Protein AF-K7WKT9-F1 (afdb_monomer)

Secondary structure (DSSP, 8-state):
--PPPS--S----TT----TT---SS--HHHHHHHHHHHHHTT----HHHHHHHHHHHHS----HHHHHHHHHHHHHHHHHHHHH-TT-HHHHHHHH-------TTSS-HHHHHHHHHHHHHHHHHHHHHHTTSHHHHHHHHHHHHHHHHHHHHTT-HHHHHHHHHHHHHHHHHHHHHHHHHHHHHHHHHHHHHHHHHHHHHHHHHHHHHHHHHHHHHHHHHHHHHHHHHHHHHHHHHHHHHHHHHHHHHHHHHHHHHHHHHHHHHHHHHHHHHHHHHHHHHHHHHHHHHHHHHHHHHHHHHHTT-----HHHHHHHHHHHHHHHHHHHHHHHHHHHHHHTSS------

Mean predicted aligned error: 22.0 Å

Foldseek 3Di:
DDQAAQDDDDFDCPPPDADQVDQDPADDLVLLLSLVVSCVVVLHAADLSSSQVSSCRRRVDRHDSVVSVVSSVVSCVVCVVVLVPPPPPPPSSCSNDPDPPPDDPVPDPPVVVVVVVVVVVVVVVVVVVVCCVDPNVVVVVVVVVVVVVVVVVVVVPVVVVVVVVVVVVVVVVVVVVVVVVVVVVVVVVVVVVVVVVVVVVVVVVVVVVVVVVVVVVVVVVVVVVVVVVVVVVVVVVVVVVVVVVVVVVVVVVVVVVVVVVVVVVVVVVVVVVVVVVVVVVVVVVVVVVVVVVVVVVVVVVVVVPDDPDPPVVVVVVVVVVVVVVVVVVVVVVVVVVVVVVPDDDDDDD

Sequence (349 aa):
MTKLPTAFTALDLSGFEFDKTIRYNSVNREMVDQACAVLQKNRIRIVVRSVQAALKEIYGIGGSSENICRFLEEWRKDNTQALKASKGEKNLVAEILNDDQTLDETEIPEEVHQLSKQLGIILYTFGHQKADTTISGDRIKTLAEENDLLKSQLKDFPQFQMQLDFYKAEYERQRKELQEAYLSINKQQLADSETFRLQLETVQNERNDLVLKNNEFAKQLTELAEVQTREQERQGEIAKLNGALEAREREVIVMREQVQALQGEFGQKLVIESQLTTSQEQVRQANETITKLQAQLQEKSTSELQVDVDIDGLNAEIRELMDDRDLLKLRVEELESQVAKKSRKPVAA

pLDDT: mean 79.34, std 16.77, range [33.97, 98.25]

Solvent-accessible surface area (backbone atoms only — not comparable to full-atom values): 19831 Å² total; per-residue (Å²): 136,85,79,60,47,62,72,80,93,78,80,78,58,82,96,59,92,76,74,80,84,60,84,72,93,71,79,52,65,69,57,52,53,51,31,48,53,44,33,55,76,66,59,37,29,66,43,67,68,31,43,40,51,36,31,32,72,72,64,70,42,71,61,58,69,68,61,49,46,54,46,50,53,53,51,45,66,71,40,50,64,62,51,71,62,46,91,85,41,74,66,54,44,52,63,40,63,71,69,90,68,77,74,57,83,86,75,59,57,69,70,58,53,52,50,47,50,52,49,49,50,51,50,50,53,50,51,51,58,46,42,62,70,31,76,68,25,53,47,49,51,51,50,50,52,52,49,53,52,50,55,58,57,38,68,82,36,62,70,59,45,51,50,51,51,49,52,50,52,49,49,54,47,52,51,49,54,50,51,51,50,52,54,51,51,52,52,49,53,50,54,52,50,51,53,51,50,53,51,52,50,49,54,51,49,54,50,50,53,50,51,52,51,50,53,52,51,53,50,52,51,51,54,50,51,52,51,52,51,54,51,52,52,51,52,53,50,51,54,51,52,49,54,52,47,56,50,50,53,51,52,51,51,54,51,49,53,52,53,52,51,51,52,50,52,49,53,51,49,53,53,51,52,52,51,50,54,52,49,51,50,51,51,50,54,50,49,52,48,50,51,51,51,51,51,50,50,51,52,50,60,55,57,76,68,63,75,88,71,64,62,67,63,55,54,50,54,54,52,55,55,51,52,53,51,54,52,50,50,55,51,49,56,55,51,54,60,56,57,70,74,72,76,88,85,88,85,88,133

Structure (mmCIF, N/CA/C/O backbone):
data_AF-K7WKT9-F1
#
_entry.id   AF-K7WKT9-F1
#
loop_
_atom_site.group_PDB
_atom_site.id
_atom_site.type_symbol
_atom_site.label_atom_id
_atom_site.label_alt_id
_atom_site.label_comp_id
_atom_site.label_asym_id
_atom_site.label_entity_id
_atom_site.label_seq_id
_atom_site.pdbx_PDB_ins_code
_atom_site.Cartn_x
_atom_site.Cartn_y
_atom_site.Cartn_z
_atom_site.occupancy
_atom_site.B_iso_or_equiv
_atom_site.auth_seq_id
_atom_site.auth_comp_id
_atom_site.auth_asym_id
_atom_site.auth_atom_id
_atom_site.pdbx_PDB_model_num
ATOM 1 N N . MET A 1 1 ? 16.384 -40.599 -47.518 1.00 43.97 1 MET A N 1
ATOM 2 C CA . MET A 1 1 ? 15.757 -39.740 -46.493 1.00 43.97 1 MET A CA 1
ATOM 3 C C . MET A 1 1 ? 15.272 -38.484 -47.191 1.00 43.97 1 MET A C 1
ATOM 5 O O . MET A 1 1 ? 16.091 -37.761 -47.745 1.00 43.97 1 MET A O 1
ATOM 9 N N . THR A 1 2 ? 13.960 -38.305 -47.308 1.00 48.16 2 THR A N 1
ATOM 10 C CA . THR A 1 2 ? 13.341 -37.182 -48.026 1.00 48.16 2 THR A CA 1
ATOM 11 C C . THR A 1 2 ? 13.091 -36.042 -47.049 1.00 48.16 2 THR A C 1
ATOM 13 O O . THR A 1 2 ? 12.167 -36.135 -46.247 1.00 48.16 2 THR A O 1
ATOM 16 N N . LYS A 1 3 ? 13.916 -34.991 -47.126 1.00 61.00 3 LYS A N 1
ATOM 17 C CA . LYS A 1 3 ? 13.760 -33.782 -46.312 1.00 61.00 3 LYS A CA 1
ATOM 18 C C . LYS A 1 3 ? 12.384 -33.164 -46.526 1.00 61.00 3 LYS A C 1
ATOM 20 O O . LYS A 1 3 ? 11.986 -32.959 -47.673 1.00 61.00 3 LYS A O 1
ATOM 25 N N . LEU A 1 4 ? 11.685 -32.846 -45.435 1.00 65.19 4 LEU A N 1
ATOM 26 C CA . LEU A 1 4 ? 10.428 -32.107 -45.515 1.00 65.19 4 LEU A CA 1
ATOM 27 C C . LEU A 1 4 ? 10.670 -30.712 -46.114 1.00 65.19 4 LEU A C 1
ATOM 29 O O . LEU A 1 4 ? 11.680 -30.070 -45.793 1.00 65.19 4 LEU A O 1
ATOM 33 N N . PRO A 1 5 ? 9.760 -30.225 -46.970 1.00 72.44 5 PRO A N 1
ATOM 34 C CA . PRO A 1 5 ? 9.882 -28.904 -47.557 1.00 72.44 5 PRO A CA 1
ATOM 35 C C . PRO A 1 5 ? 9.775 -27.821 -46.475 1.00 72.44 5 PRO A C 1
ATOM 37 O O . PRO A 1 5 ? 9.037 -27.952 -45.499 1.00 72.44 5 PRO A O 1
ATOM 40 N N . THR A 1 6 ? 10.530 -26.738 -46.652 1.00 66.81 6 THR A N 1
ATOM 41 C CA . THR A 1 6 ? 10.496 -25.530 -45.805 1.00 66.81 6 THR A CA 1
ATOM 42 C C . THR A 1 6 ? 9.616 -24.423 -46.391 1.00 66.81 6 THR A C 1
ATOM 44 O O . THR A 1 6 ? 9.443 -23.383 -45.762 1.00 66.81 6 THR A O 1
ATOM 47 N N . ALA A 1 7 ? 9.067 -24.641 -47.587 1.00 71.75 7 ALA A N 1
ATOM 48 C CA . ALA A 1 7 ? 8.207 -23.716 -48.312 1.00 71.75 7 ALA A CA 1
ATOM 49 C C . ALA A 1 7 ? 6.962 -24.446 -48.830 1.00 71.75 7 ALA A C 1
ATOM 51 O O . ALA A 1 7 ? 7.001 -25.651 -49.082 1.00 71.75 7 ALA A O 1
ATOM 52 N N . PHE A 1 8 ? 5.876 -23.702 -49.005 1.00 79.62 8 PHE A N 1
ATOM 53 C CA . PHE A 1 8 ? 4.591 -24.184 -49.502 1.00 79.62 8 PHE A CA 1
ATOM 54 C C . PHE A 1 8 ? 3.931 -23.096 -50.348 1.00 79.62 8 PHE A C 1
ATOM 56 O O . PHE A 1 8 ? 4.255 -21.915 -50.217 1.00 79.62 8 PHE A O 1
ATOM 63 N N . THR A 1 9 ? 3.042 -23.512 -51.246 1.00 75.06 9 THR A N 1
ATOM 64 C CA . THR A 1 9 ? 2.251 -22.620 -52.107 1.00 75.06 9 THR A CA 1
ATOM 65 C C . THR A 1 9 ? 0.817 -22.444 -51.617 1.00 75.06 9 THR A C 1
ATOM 67 O O . THR A 1 9 ? 0.220 -21.412 -51.904 1.00 75.06 9 THR A O 1
ATOM 70 N N . ALA A 1 10 ? 0.275 -23.440 -50.914 1.00 76.12 10 ALA A N 1
ATOM 71 C CA . ALA A 1 10 ? -1.018 -23.387 -50.243 1.00 76.12 10 ALA A CA 1
ATOM 72 C C . ALA A 1 10 ? -1.043 -24.392 -49.079 1.00 76.12 10 ALA A C 1
ATOM 74 O O . ALA A 1 10 ? -0.469 -25.480 -49.194 1.00 76.12 10 ALA A O 1
ATOM 75 N N . LEU A 1 11 ? -1.719 -24.043 -47.987 1.00 83.12 11 LEU A N 1
ATOM 76 C CA . LEU A 1 11 ? -1.942 -24.898 -46.821 1.00 83.12 11 LEU A CA 1
ATOM 77 C C . LEU A 1 11 ? -3.349 -25.503 -46.841 1.00 83.12 11 LEU A C 1
ATOM 79 O O . LEU A 1 11 ? -4.342 -24.810 -47.064 1.00 83.12 11 LEU A O 1
ATOM 83 N N . ASP A 1 12 ? -3.457 -26.795 -46.528 1.00 82.81 12 ASP A N 1
ATOM 84 C CA . ASP A 1 12 ? -4.744 -27.403 -46.200 1.00 82.81 12 ASP A CA 1
ATOM 85 C C . ASP A 1 12 ? -5.178 -26.972 -44.792 1.00 82.81 12 ASP A C 1
ATOM 87 O O . ASP A 1 12 ? -4.636 -27.436 -43.783 1.00 82.81 12 ASP A O 1
ATOM 91 N N . LEU A 1 13 ? -6.174 -26.085 -44.748 1.00 83.50 13 LEU A N 1
ATOM 92 C CA . LEU A 1 13 ? -6.755 -25.521 -43.526 1.00 83.50 13 LEU A CA 1
ATOM 93 C C . LEU A 1 13 ? -7.988 -26.294 -43.026 1.00 83.50 13 LEU A C 1
ATOM 95 O O . LEU A 1 13 ? -8.629 -25.866 -42.069 1.00 83.50 13 LEU A O 1
ATOM 99 N N . SER A 1 14 ? -8.362 -27.416 -43.654 1.00 76.25 14 SER A N 1
ATOM 100 C CA . SER A 1 14 ? -9.548 -28.175 -43.236 1.00 76.25 14 SER A CA 1
ATOM 101 C C . SER A 1 14 ? -9.434 -28.655 -41.779 1.00 76.25 14 SER A C 1
ATOM 103 O O . SER A 1 14 ? -8.401 -29.182 -41.364 1.00 76.25 14 SER A O 1
ATOM 105 N N . GLY 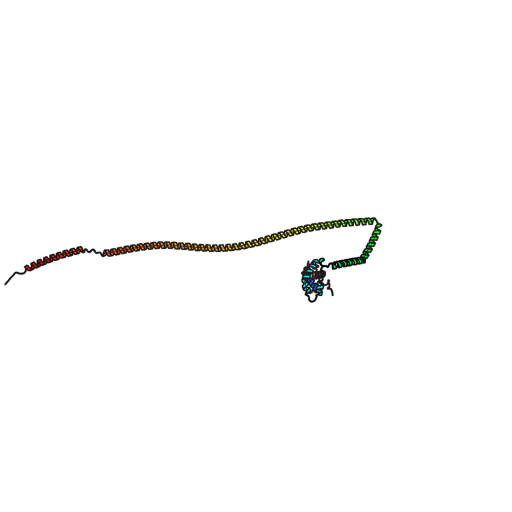A 1 15 ? -10.489 -28.468 -40.983 1.00 73.81 15 GLY A N 1
ATOM 106 C CA . GLY A 1 15 ? -10.499 -28.836 -39.560 1.00 73.81 15 GLY A CA 1
ATOM 107 C C . GLY A 1 15 ? -9.899 -27.797 -38.605 1.00 73.81 15 GLY A C 1
ATOM 108 O O . GLY A 1 15 ? -9.810 -28.074 -37.414 1.00 73.81 15 GLY A O 1
ATOM 109 N N . PHE A 1 16 ? -9.528 -26.614 -39.101 1.00 80.19 16 PHE A N 1
ATOM 110 C CA . PHE A 1 16 ? -9.171 -25.463 -38.275 1.00 80.19 16 PHE A CA 1
ATOM 111 C C . PHE A 1 16 ? -10.151 -24.311 -38.526 1.00 80.19 16 PHE A C 1
ATOM 113 O O . PHE A 1 16 ? -10.463 -23.991 -39.675 1.00 80.19 16 PHE A O 1
ATOM 120 N N . GLU A 1 17 ? -10.640 -23.685 -37.456 1.00 75.38 17 GLU A N 1
ATOM 121 C CA . GLU A 1 17 ? -11.530 -22.525 -37.533 1.00 75.38 17 GLU A CA 1
ATOM 122 C C . GLU A 1 17 ? -10.709 -21.239 -37.420 1.00 75.38 17 GLU A C 1
ATOM 124 O O . GLU A 1 17 ? -10.142 -20.938 -36.371 1.00 75.38 17 GLU A O 1
ATOM 129 N N . PHE A 1 18 ? -10.638 -20.481 -38.516 1.00 78.44 18 PHE A N 1
ATOM 130 C CA . PHE A 1 18 ? -9.961 -19.187 -38.555 1.00 78.44 18 PHE A CA 1
ATOM 131 C C . PHE A 1 18 ? -10.955 -18.093 -38.917 1.00 78.44 18 PHE A C 1
ATOM 133 O O . PHE A 1 18 ? -11.584 -18.141 -39.979 1.00 78.44 18 PHE A O 1
ATOM 140 N N . ASP A 1 19 ? -11.057 -17.077 -38.067 1.00 71.31 19 ASP A N 1
ATOM 141 C CA . ASP A 1 19 ? -11.853 -15.899 -38.374 1.00 71.31 19 ASP A CA 1
ATOM 142 C C . ASP A 1 19 ? -11.065 -14.951 -39.288 1.00 71.31 19 ASP A C 1
ATOM 144 O O . ASP A 1 19 ? -10.239 -14.148 -38.853 1.00 71.31 19 ASP A O 1
ATOM 148 N N . LYS A 1 20 ? -11.331 -15.047 -40.593 1.00 66.06 20 LYS A N 1
ATOM 149 C CA . LYS A 1 20 ? -10.708 -14.192 -41.616 1.00 66.06 20 LYS A CA 1
ATOM 150 C C . LYS A 1 20 ? -11.242 -12.754 -41.620 1.00 66.06 20 LYS A C 1
ATOM 152 O O . LYS A 1 20 ? -10.756 -11.939 -42.403 1.00 66.06 20 LYS A O 1
ATOM 157 N N . THR A 1 21 ? -12.253 -12.438 -40.807 1.00 65.00 21 THR A N 1
ATOM 158 C CA . THR A 1 21 ? -12.838 -11.089 -40.733 1.00 65.00 21 THR A CA 1
ATOM 159 C C . THR A 1 21 ? -12.117 -10.188 -39.730 1.00 65.00 21 THR A C 1
ATOM 161 O O . THR A 1 21 ? -12.195 -8.961 -39.836 1.00 65.00 21 THR A O 1
ATOM 164 N N . ILE A 1 22 ? -11.346 -10.775 -38.811 1.00 74.12 22 ILE A N 1
ATOM 165 C CA . ILE A 1 22 ? -10.563 -10.051 -37.812 1.00 74.12 22 ILE A CA 1
ATOM 166 C C . ILE A 1 22 ? -9.229 -9.610 -38.422 1.00 74.12 22 ILE A C 1
ATOM 168 O O . ILE A 1 22 ? -8.440 -10.417 -38.912 1.00 74.12 22 ILE A O 1
ATOM 172 N N . ARG A 1 23 ? -8.942 -8.305 -38.360 1.00 71.75 23 ARG A N 1
ATOM 173 C CA . ARG A 1 23 ? -7.596 -7.779 -38.626 1.00 71.75 23 ARG A CA 1
ATOM 174 C C . ARG A 1 23 ? -6.789 -7.822 -37.336 1.00 71.75 23 ARG A C 1
ATOM 176 O O . ARG A 1 23 ? -7.069 -7.042 -36.428 1.00 71.75 23 ARG A O 1
ATOM 183 N N . TYR A 1 24 ? -5.786 -8.694 -37.256 1.00 74.94 24 TYR A N 1
ATOM 184 C CA . TYR A 1 24 ? -4.875 -8.689 -36.111 1.00 74.94 24 TYR A CA 1
ATOM 185 C C . TYR A 1 24 ? -3.699 -7.733 -36.353 1.00 74.94 24 TYR A C 1
ATOM 187 O O . TYR A 1 24 ? -3.169 -7.630 -37.457 1.00 74.94 24 TYR A O 1
ATOM 195 N N . ASN A 1 25 ? -3.304 -7.017 -35.299 1.00 73.56 25 ASN A N 1
ATOM 196 C CA . ASN A 1 25 ? -2.237 -6.010 -35.344 1.00 73.56 25 ASN A CA 1
ATOM 197 C C . ASN A 1 25 ? -0.891 -6.544 -34.819 1.00 73.56 25 ASN A C 1
ATOM 199 O O . ASN A 1 25 ? 0.140 -5.903 -35.002 1.00 73.56 25 ASN A O 1
ATOM 203 N N . SER A 1 26 ? -0.887 -7.709 -34.167 1.00 80.19 26 SER A N 1
ATOM 204 C CA . SER A 1 26 ? 0.299 -8.350 -33.594 1.00 80.19 26 SER A CA 1
ATOM 205 C C . SER A 1 26 ? 0.170 -9.872 -33.630 1.00 80.19 26 SER A C 1
ATOM 207 O O . SER A 1 26 ? -0.937 -10.407 -33.635 1.00 80.19 26 SER A O 1
ATOM 209 N N . VAL A 1 27 ? 1.311 -10.565 -33.646 1.00 82.56 27 VAL A N 1
ATOM 210 C CA . VAL A 1 27 ? 1.368 -12.029 -33.540 1.00 82.56 27 VAL A CA 1
ATOM 211 C C . VAL A 1 27 ? 1.368 -12.423 -32.068 1.00 82.56 27 VAL A C 1
ATOM 213 O O . VAL A 1 27 ? 2.244 -11.990 -31.319 1.00 82.56 27 VAL A O 1
ATOM 216 N N . ASN A 1 28 ? 0.418 -13.273 -31.682 1.00 85.56 28 ASN A N 1
ATOM 217 C CA . ASN A 1 28 ? 0.314 -13.838 -30.338 1.00 85.56 28 ASN A CA 1
ATOM 218 C C . ASN A 1 28 ? 0.708 -15.324 -30.346 1.00 85.56 28 ASN A C 1
ATOM 220 O O . ASN A 1 28 ? 0.712 -15.968 -31.396 1.00 85.56 28 ASN A O 1
ATOM 224 N N . ARG A 1 29 ? 0.998 -15.881 -29.165 1.00 83.75 29 ARG A N 1
ATOM 225 C CA . ARG A 1 29 ? 1.422 -17.282 -28.993 1.00 83.75 29 ARG A CA 1
ATOM 226 C C . ARG A 1 29 ? 0.427 -18.290 -29.574 1.00 83.75 29 ARG A C 1
ATOM 228 O O . ARG A 1 29 ? 0.826 -19.138 -30.356 1.00 83.75 29 ARG A O 1
ATOM 235 N N . GLU A 1 30 ? -0.867 -18.116 -29.316 1.00 84.94 30 GLU A N 1
ATOM 236 C CA . GLU A 1 30 ? -1.915 -19.007 -29.843 1.00 84.94 30 GLU A CA 1
ATOM 237 C C . GLU A 1 30 ? -1.934 -19.071 -31.380 1.00 84.94 30 GLU A C 1
ATOM 239 O O . GLU A 1 30 ? -2.189 -20.124 -31.962 1.00 84.94 30 GLU A O 1
ATOM 244 N N . MET A 1 31 ? -1.611 -17.962 -32.054 1.00 85.31 31 MET A N 1
ATOM 245 C CA . MET A 1 31 ? -1.530 -17.919 -33.518 1.00 85.31 31 MET A CA 1
ATOM 246 C C . MET A 1 31 ? -0.330 -18.722 -34.029 1.00 85.31 31 MET A C 1
ATOM 248 O O . MET A 1 31 ? -0.418 -19.373 -35.070 1.00 85.31 31 MET A O 1
ATOM 252 N N . VAL A 1 32 ? 0.792 -18.691 -33.298 1.00 85.75 32 VAL A N 1
ATOM 253 C CA . VAL A 1 32 ? 1.978 -19.510 -33.590 1.00 85.75 32 VAL A CA 1
ATOM 254 C C . VAL A 1 32 ? 1.672 -20.987 -33.355 1.00 85.75 32 VAL A C 1
ATOM 256 O O . VAL A 1 32 ? 2.010 -21.806 -34.205 1.00 85.75 32 VAL A O 1
ATOM 259 N N . ASP A 1 33 ? 0.962 -21.325 -32.281 1.00 85.69 33 ASP A N 1
ATOM 260 C CA . ASP A 1 33 ? 0.578 -22.703 -31.964 1.00 85.69 33 ASP A CA 1
ATOM 261 C C . ASP A 1 33 ? -0.325 -23.298 -33.057 1.00 85.69 33 ASP A C 1
ATOM 263 O O . ASP A 1 33 ? -0.084 -24.408 -33.541 1.00 85.69 33 ASP A O 1
ATOM 267 N N . GLN A 1 34 ? -1.322 -22.530 -33.509 1.00 85.88 34 GLN A N 1
ATOM 268 C CA . GLN A 1 34 ? -2.210 -22.923 -34.605 1.00 85.88 34 GLN A CA 1
ATOM 269 C C . GLN A 1 34 ? -1.461 -23.024 -35.941 1.00 85.88 34 GLN A C 1
ATOM 271 O O . GLN A 1 34 ? -1.636 -24.003 -36.667 1.00 85.88 34 GLN A O 1
ATOM 276 N N . ALA A 1 35 ? -0.571 -22.076 -36.253 1.00 86.38 35 ALA A N 1
ATOM 277 C CA . ALA A 1 35 ? 0.262 -22.140 -37.455 1.00 86.38 35 ALA A CA 1
ATOM 278 C C . ALA A 1 35 ? 1.184 -23.374 -37.451 1.00 86.38 35 ALA A C 1
ATOM 280 O O . ALA A 1 35 ? 1.298 -24.066 -38.464 1.00 86.38 35 ALA A O 1
ATOM 281 N N . CYS A 1 36 ? 1.795 -23.702 -36.311 1.00 84.44 36 CYS A N 1
ATOM 282 C CA . CYS A 1 36 ? 2.608 -24.904 -36.142 1.00 84.44 36 CYS A CA 1
ATOM 283 C C . CYS A 1 36 ? 1.780 -26.188 -36.313 1.00 84.44 36 CYS A C 1
ATOM 285 O O . CYS A 1 36 ? 2.235 -27.114 -36.986 1.00 84.44 36 CYS A O 1
ATOM 287 N N . ALA A 1 37 ? 0.551 -26.235 -35.789 1.00 83.75 37 ALA A N 1
ATOM 288 C CA . ALA A 1 37 ? -0.355 -27.371 -35.972 1.00 83.75 37 ALA A CA 1
ATOM 289 C C . ALA A 1 37 ? -0.766 -27.566 -37.445 1.00 83.75 37 ALA A C 1
ATOM 291 O O . ALA A 1 37 ? -0.779 -28.694 -37.948 1.00 83.75 37 ALA A O 1
ATOM 292 N N . VAL A 1 38 ? -1.036 -26.474 -38.169 1.00 85.38 38 VAL A N 1
ATOM 293 C CA . VAL A 1 38 ? -1.321 -26.510 -39.613 1.00 85.38 38 VAL A CA 1
ATOM 294 C C . VAL A 1 38 ? -0.104 -27.003 -40.399 1.00 85.38 38 VAL A C 1
ATOM 296 O O . VAL A 1 38 ? -0.243 -27.872 -41.263 1.00 85.38 38 VAL A O 1
ATOM 299 N N . LEU A 1 39 ? 1.097 -26.507 -40.090 1.00 83.69 39 LEU A N 1
ATOM 300 C CA . LEU A 1 39 ? 2.339 -26.951 -40.733 1.00 83.69 39 LEU A CA 1
ATOM 301 C C . LEU A 1 39 ? 2.620 -28.435 -40.469 1.00 83.69 39 LEU A C 1
ATOM 303 O O . LEU A 1 39 ? 3.009 -29.158 -41.388 1.00 83.69 39 LEU A O 1
ATOM 307 N N . GLN A 1 40 ? 2.355 -28.906 -39.249 1.00 80.69 40 GLN A N 1
ATOM 308 C CA . GLN A 1 40 ? 2.481 -30.313 -38.883 1.00 80.69 40 GLN A CA 1
ATOM 309 C C . GLN A 1 40 ? 1.511 -31.193 -39.684 1.00 80.69 40 GLN A C 1
ATOM 311 O O . GLN A 1 40 ? 1.932 -32.206 -40.245 1.00 80.69 40 GLN A O 1
ATOM 316 N N . LYS A 1 41 ? 0.239 -30.785 -39.811 1.00 83.31 41 LYS A N 1
ATOM 317 C CA . LYS A 1 41 ? -0.758 -31.494 -40.633 1.00 83.31 41 LYS A CA 1
ATOM 318 C C . LYS A 1 41 ? -0.325 -31.584 -42.099 1.00 83.31 41 LYS A C 1
ATOM 320 O O . LYS A 1 41 ? -0.448 -32.636 -42.720 1.00 83.31 41 LYS A O 1
ATOM 325 N N . ASN A 1 42 ? 0.223 -30.497 -42.634 1.00 81.31 42 ASN A N 1
ATOM 326 C CA . ASN A 1 42 ? 0.671 -30.402 -44.023 1.00 81.31 42 ASN A CA 1
ATOM 327 C C . ASN A 1 42 ? 2.060 -31.027 -44.266 1.00 81.31 42 ASN A C 1
ATOM 329 O O . ASN A 1 42 ? 2.566 -30.968 -45.385 1.00 81.31 42 ASN A O 1
ATOM 333 N N . ARG A 1 43 ? 2.678 -31.645 -43.245 1.00 78.75 43 ARG A N 1
ATOM 334 C CA . ARG A 1 43 ? 4.028 -32.239 -43.307 1.00 78.75 43 ARG A CA 1
ATOM 335 C C . ARG A 1 43 ? 5.082 -31.250 -43.819 1.00 78.75 43 ARG A C 1
ATOM 337 O O . ARG A 1 43 ? 5.961 -31.600 -44.602 1.00 78.75 43 ARG A O 1
ATOM 344 N N . ILE A 1 44 ? 4.999 -30.004 -43.366 1.00 78.44 44 ILE A N 1
ATOM 345 C CA . ILE A 1 44 ? 5.971 -28.950 -43.664 1.00 78.44 44 ILE A CA 1
ATOM 346 C C . ILE A 1 44 ? 6.895 -28.798 -42.459 1.00 78.44 44 ILE A C 1
ATOM 348 O O . ILE A 1 44 ? 6.477 -28.913 -41.306 1.00 78.44 44 ILE A O 1
ATOM 352 N N . ARG A 1 45 ? 8.177 -28.533 -42.716 1.00 77.19 45 ARG A N 1
ATOM 353 C CA . ARG A 1 45 ? 9.164 -28.341 -41.651 1.00 77.19 45 ARG A CA 1
ATOM 354 C C . ARG A 1 45 ? 8.850 -27.079 -40.840 1.00 77.19 45 ARG A C 1
ATOM 356 O O . ARG A 1 45 ? 8.626 -26.026 -41.431 1.00 77.19 45 ARG A O 1
ATOM 363 N N . ILE A 1 46 ? 8.891 -27.159 -39.508 1.00 77.94 46 ILE A N 1
ATOM 364 C CA . ILE A 1 46 ? 8.559 -26.048 -38.597 1.00 77.94 46 ILE A CA 1
ATOM 365 C C . ILE A 1 46 ? 9.826 -25.241 -38.254 1.00 77.94 46 ILE A C 1
ATOM 367 O O . ILE A 1 46 ? 10.564 -25.523 -37.307 1.00 77.94 46 ILE A O 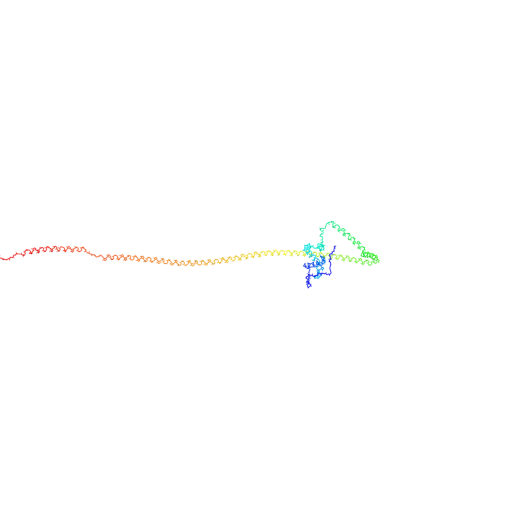1
ATOM 371 N N . VAL A 1 47 ? 10.080 -24.210 -39.055 1.00 78.88 47 VAL A N 1
ATOM 372 C CA . VAL A 1 47 ? 11.190 -23.260 -38.913 1.00 78.88 47 VAL A CA 1
ATOM 373 C C . VAL A 1 47 ? 10.645 -21.837 -38.968 1.00 78.88 47 VAL A C 1
ATOM 375 O O . VAL A 1 47 ? 9.551 -21.614 -39.478 1.00 78.88 47 VAL A O 1
ATOM 378 N N . VAL A 1 48 ? 11.410 -20.855 -38.490 1.00 79.56 48 VAL A N 1
ATOM 379 C CA . VAL A 1 48 ? 10.964 -19.450 -38.393 1.00 79.56 48 VAL A CA 1
ATOM 380 C C . VAL A 1 48 ? 10.344 -18.957 -39.706 1.00 79.56 48 VAL A C 1
ATOM 382 O O . VAL A 1 48 ? 9.257 -18.387 -39.707 1.00 79.56 48 VAL A O 1
ATOM 385 N N . ARG A 1 49 ? 10.975 -19.275 -40.845 1.00 81.50 49 ARG A N 1
ATOM 386 C CA . ARG A 1 49 ? 10.493 -18.883 -42.180 1.00 81.50 49 ARG A CA 1
ATOM 387 C C . ARG A 1 49 ? 9.163 -19.533 -42.573 1.00 81.50 49 ARG A C 1
ATOM 389 O O . ARG A 1 49 ? 8.327 -18.859 -43.167 1.00 81.50 49 ARG A O 1
ATOM 396 N N . SER A 1 50 ? 8.954 -20.813 -42.263 1.00 81.44 50 SER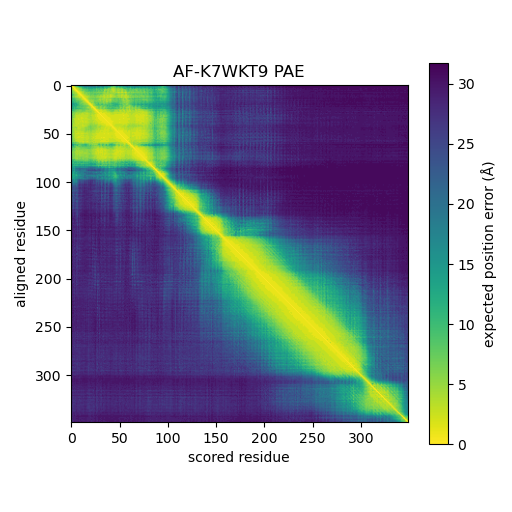 A N 1
ATOM 397 C CA . SER A 1 50 ? 7.708 -21.508 -42.612 1.00 81.44 50 SER A CA 1
ATOM 398 C C . SER A 1 50 ? 6.561 -21.098 -41.694 1.00 81.44 50 SER A C 1
ATOM 400 O O . SER A 1 50 ? 5.447 -20.912 -42.171 1.00 81.44 50 SER A O 1
ATOM 402 N N . VAL A 1 51 ? 6.843 -20.856 -40.412 1.00 83.38 51 VAL A N 1
ATOM 403 C CA . VAL A 1 51 ? 5.878 -20.304 -39.447 1.00 83.38 51 VAL A CA 1
ATOM 404 C C . VAL A 1 51 ? 5.475 -18.886 -39.844 1.00 83.38 51 VAL A C 1
ATOM 406 O O . VAL A 1 51 ? 4.291 -18.569 -39.876 1.00 83.38 51 VAL A O 1
ATOM 409 N N . GLN A 1 52 ? 6.432 -18.046 -40.238 1.00 84.50 52 GLN A N 1
ATOM 410 C CA . GLN A 1 52 ? 6.152 -16.697 -40.726 1.00 84.50 52 GLN A CA 1
ATOM 411 C C . GLN A 1 52 ? 5.319 -16.707 -42.016 1.00 84.50 52 GLN A C 1
ATOM 413 O O . GLN A 1 52 ? 4.392 -15.909 -42.154 1.00 84.50 52 GLN A O 1
ATOM 418 N N . ALA A 1 53 ? 5.607 -17.625 -42.944 1.00 84.44 53 ALA A N 1
ATOM 419 C CA . ALA A 1 53 ? 4.788 -17.819 -44.137 1.00 84.44 53 ALA A CA 1
ATOM 420 C C . ALA A 1 53 ? 3.371 -18.305 -43.784 1.00 84.44 53 ALA A C 1
ATOM 422 O O . ALA A 1 53 ? 2.403 -17.832 -44.374 1.00 84.44 53 ALA A O 1
ATOM 423 N N . ALA A 1 54 ? 3.234 -19.184 -42.786 1.00 84.88 54 ALA A N 1
ATOM 424 C CA . ALA A 1 54 ? 1.946 -19.752 -42.393 1.00 84.88 54 ALA A CA 1
ATOM 425 C C . ALA A 1 54 ? 1.074 -18.710 -41.698 1.00 84.88 54 ALA A C 1
ATOM 427 O O . ALA A 1 54 ? -0.096 -18.573 -42.028 1.00 84.88 54 ALA A O 1
ATOM 428 N N . LEU A 1 55 ? 1.654 -17.901 -40.811 1.00 87.06 55 LEU A N 1
ATOM 429 C CA . LEU A 1 55 ? 0.966 -16.768 -40.190 1.00 87.06 55 LEU A CA 1
ATOM 430 C C . LEU A 1 55 ? 0.478 -15.756 -41.232 1.00 87.06 55 LEU A C 1
ATOM 432 O O . LEU A 1 55 ? -0.634 -15.234 -41.124 1.00 87.06 55 LEU A O 1
ATOM 436 N N . LYS A 1 56 ? 1.278 -15.522 -42.278 1.00 86.50 56 LYS A N 1
ATOM 437 C CA . LYS A 1 56 ? 0.889 -14.662 -43.395 1.00 86.50 56 LYS A CA 1
ATOM 438 C C . LYS A 1 56 ? -0.258 -15.263 -44.212 1.00 86.50 56 LYS A C 1
ATOM 440 O O . LYS A 1 56 ? -1.140 -14.517 -44.620 1.00 86.50 56 LYS A O 1
ATOM 445 N N . GLU A 1 57 ? -0.264 -16.572 -44.444 1.00 84.44 57 GLU A N 1
ATOM 446 C CA . GLU A 1 57 ? -1.319 -17.241 -45.217 1.00 84.44 57 GLU A CA 1
ATOM 447 C C . GLU A 1 57 ? -2.628 -17.414 -44.425 1.00 84.44 57 GLU A C 1
ATOM 449 O O . GLU A 1 57 ? -3.712 -17.253 -44.984 1.00 84.44 57 GLU A O 1
ATOM 454 N N . ILE A 1 58 ? -2.540 -17.690 -43.121 1.00 83.69 58 ILE A N 1
ATOM 455 C CA . ILE A 1 58 ? -3.694 -17.944 -42.246 1.00 83.69 58 ILE A CA 1
ATOM 456 C C . ILE A 1 58 ? -4.337 -16.631 -41.779 1.00 83.69 58 ILE A C 1
ATOM 458 O O . ILE A 1 58 ? -5.555 -16.481 -41.870 1.00 83.69 58 ILE A O 1
ATOM 462 N N . TYR A 1 59 ? -3.528 -15.673 -41.311 1.00 83.44 59 TYR A N 1
ATOM 463 C CA . TYR A 1 59 ? -4.010 -14.447 -40.656 1.00 83.44 59 TYR A CA 1
ATOM 464 C C . TYR A 1 59 ? -3.672 -13.156 -41.412 1.00 83.44 59 TYR A C 1
ATOM 466 O O . TYR A 1 59 ? -4.126 -12.085 -41.016 1.00 83.44 59 TYR A O 1
ATOM 474 N N . GLY A 1 60 ? -2.876 -13.216 -42.486 1.00 79.56 60 GLY A N 1
ATOM 475 C CA . GLY A 1 60 ? -2.496 -12.033 -43.269 1.00 79.56 60 GLY A CA 1
ATOM 476 C C . GLY A 1 60 ? -1.367 -11.193 -42.663 1.00 79.56 60 GLY A C 1
ATOM 477 O O . GLY A 1 60 ? -1.154 -10.066 -43.107 1.00 79.56 60 GLY A O 1
ATOM 478 N N . ILE A 1 61 ? -0.641 -11.705 -41.660 1.00 81.12 61 ILE A N 1
ATOM 479 C CA . ILE A 1 61 ? 0.311 -10.913 -40.864 1.00 81.12 61 ILE A CA 1
ATOM 480 C C . ILE A 1 61 ? 1.660 -11.620 -40.796 1.00 81.12 61 ILE A C 1
ATOM 482 O O . ILE A 1 61 ? 1.744 -12.804 -40.478 1.00 81.12 61 ILE A O 1
ATOM 486 N N . GLY A 1 62 ? 2.731 -10.875 -41.063 1.00 68.88 62 GLY A N 1
ATOM 487 C CA . GLY A 1 62 ? 4.097 -11.300 -40.773 1.00 68.88 62 GLY A CA 1
ATOM 488 C C . GLY A 1 62 ? 4.571 -10.630 -39.489 1.00 68.88 62 GLY A C 1
ATOM 489 O O . GLY A 1 62 ? 4.733 -9.415 -39.465 1.00 68.88 62 GLY A O 1
ATOM 490 N N . GLY A 1 63 ? 4.770 -11.396 -38.418 1.00 71.00 63 GLY A N 1
ATOM 491 C CA . GLY A 1 63 ? 5.387 -10.874 -37.195 1.00 71.00 63 GLY A CA 1
ATOM 492 C C . GLY A 1 63 ? 6.867 -10.525 -37.385 1.00 71.00 63 GLY A C 1
ATOM 493 O O . GLY A 1 63 ? 7.491 -10.937 -38.365 1.00 71.00 63 GLY A O 1
ATOM 494 N N . SER A 1 64 ? 7.439 -9.797 -36.417 1.00 77.50 64 SER A N 1
ATOM 495 C CA . SER A 1 64 ? 8.898 -9.656 -36.302 1.00 77.50 64 SER A CA 1
ATOM 496 C C . SER A 1 64 ? 9.537 -11.036 -36.137 1.00 77.50 64 SER A C 1
ATOM 498 O O . SER A 1 64 ? 9.039 -11.853 -35.356 1.00 77.50 64 SER A O 1
ATOM 500 N N . SER A 1 65 ? 10.645 -11.277 -36.844 1.00 75.06 65 SER A N 1
ATOM 501 C CA . SER A 1 65 ? 11.385 -12.541 -36.773 1.00 75.06 65 SER A CA 1
ATOM 502 C C . SER A 1 65 ? 11.772 -12.883 -35.333 1.00 75.06 65 SER A C 1
ATOM 504 O O . SER A 1 65 ? 11.677 -14.040 -34.954 1.00 75.06 65 SER A O 1
ATOM 506 N N . GLU A 1 66 ? 12.114 -11.890 -34.507 1.00 74.06 66 GLU A N 1
ATOM 507 C CA . GLU A 1 66 ? 12.484 -12.086 -33.095 1.00 74.06 66 GLU A CA 1
ATOM 508 C C . GLU A 1 66 ? 11.315 -12.597 -32.243 1.00 74.06 66 GLU A C 1
ATOM 510 O O . GLU A 1 66 ? 11.467 -13.527 -31.452 1.00 74.06 66 GLU A O 1
ATOM 515 N N . ASN A 1 67 ? 10.117 -12.036 -32.437 1.00 79.00 67 ASN A N 1
ATOM 516 C CA . ASN A 1 67 ? 8.922 -12.472 -31.711 1.00 79.00 67 ASN A CA 1
ATOM 517 C C . ASN A 1 67 ? 8.493 -13.878 -32.133 1.00 79.00 67 ASN A C 1
ATOM 519 O O . ASN A 1 67 ? 8.104 -14.679 -31.287 1.00 79.00 67 ASN A O 1
ATOM 523 N N . ILE A 1 68 ? 8.600 -14.187 -33.429 1.00 79.50 68 ILE A N 1
ATOM 524 C CA . ILE A 1 68 ? 8.310 -15.525 -33.950 1.00 79.50 68 ILE A CA 1
ATOM 525 C C . ILE A 1 68 ? 9.336 -16.530 -33.419 1.00 79.50 68 ILE A C 1
ATOM 527 O O . ILE A 1 68 ? 8.924 -17.594 -32.973 1.00 79.50 68 ILE A O 1
ATOM 531 N N . CYS A 1 69 ? 10.634 -16.200 -33.402 1.00 78.50 69 CYS A N 1
ATOM 532 C CA . CYS A 1 69 ? 11.672 -17.057 -32.818 1.00 78.50 69 CYS A CA 1
ATOM 533 C C . CYS A 1 69 ? 11.362 -17.390 -31.357 1.00 78.50 69 CYS A C 1
ATOM 535 O O . CYS A 1 69 ? 11.291 -18.563 -31.003 1.00 78.50 69 CYS A O 1
ATOM 537 N N . ARG A 1 70 ? 11.084 -16.372 -30.537 1.00 81.62 70 ARG A N 1
ATOM 538 C CA . ARG A 1 70 ? 10.785 -16.540 -29.111 1.00 81.62 70 ARG A CA 1
ATOM 539 C C . ARG A 1 70 ? 9.562 -17.426 -28.862 1.00 81.62 70 ARG A C 1
ATOM 541 O O . ARG A 1 70 ? 9.639 -18.375 -28.088 1.00 81.62 70 ARG A O 1
ATOM 548 N N . PHE A 1 71 ? 8.442 -17.168 -29.540 1.00 82.50 71 PHE A N 1
ATOM 549 C CA . PHE A 1 71 ? 7.247 -18.008 -29.387 1.00 82.50 71 PHE A CA 1
ATOM 550 C C . PHE A 1 71 ? 7.452 -19.422 -29.934 1.00 82.50 71 PHE A C 1
ATOM 552 O O . PHE A 1 71 ? 6.916 -20.381 -29.385 1.00 82.50 71 PHE A O 1
ATOM 559 N N . LEU A 1 72 ? 8.261 -19.574 -30.982 1.00 81.69 72 LEU A N 1
ATOM 560 C CA . LEU A 1 72 ? 8.593 -20.878 -31.538 1.00 81.69 72 LEU A CA 1
ATOM 561 C C . LEU A 1 72 ? 9.480 -21.702 -30.595 1.00 81.69 72 LEU A C 1
ATOM 563 O O . LEU A 1 72 ? 9.315 -22.917 -30.508 1.00 81.69 72 LEU A O 1
ATOM 567 N N . GLU A 1 73 ? 10.400 -21.064 -29.873 1.00 79.81 73 GLU A N 1
ATOM 568 C CA . GLU A 1 73 ? 11.196 -21.705 -28.822 1.00 79.81 73 GLU A CA 1
ATOM 569 C C . GLU A 1 73 ? 10.325 -22.189 -27.661 1.00 79.81 73 GLU A C 1
ATOM 571 O O . GLU A 1 73 ? 10.485 -23.327 -27.213 1.00 79.81 73 GLU A O 1
ATOM 576 N N . GLU A 1 74 ? 9.381 -21.363 -27.202 1.00 81.44 74 GLU A N 1
ATOM 577 C CA . GLU A 1 74 ? 8.403 -21.742 -26.175 1.00 81.44 74 GLU A CA 1
ATOM 578 C C . GLU A 1 74 ? 7.546 -22.928 -26.639 1.00 81.44 74 GLU A C 1
ATOM 580 O O . GLU A 1 74 ? 7.479 -23.948 -25.953 1.00 81.44 74 GLU A O 1
ATOM 585 N N . TRP A 1 75 ? 6.988 -22.857 -27.852 1.00 82.38 75 TRP A N 1
ATOM 586 C CA . TRP A 1 75 ? 6.197 -23.944 -28.433 1.00 82.38 75 TRP A CA 1
ATOM 587 C C . TRP A 1 75 ? 6.998 -25.244 -28.551 1.00 82.38 75 TRP A C 1
ATOM 589 O O . TRP A 1 75 ? 6.489 -26.322 -28.235 1.00 82.38 75 TRP A O 1
ATOM 599 N N . ARG A 1 76 ? 8.269 -25.169 -28.971 1.00 75.81 76 ARG A N 1
ATOM 600 C CA . ARG A 1 76 ? 9.151 -26.342 -29.042 1.00 75.81 76 ARG A CA 1
ATOM 601 C C . ARG A 1 76 ? 9.372 -26.941 -27.662 1.00 75.81 76 ARG A C 1
ATOM 603 O O . ARG A 1 76 ? 9.271 -28.160 -27.543 1.00 75.81 76 ARG A O 1
ATOM 610 N N . LYS A 1 77 ? 9.643 -26.137 -26.630 1.00 75.81 77 LYS A N 1
ATOM 611 C CA . LYS A 1 77 ? 9.823 -26.636 -25.253 1.00 75.81 77 LYS A CA 1
ATOM 612 C C . LYS A 1 77 ? 8.595 -27.414 -24.781 1.00 75.81 77 LYS A C 1
ATOM 614 O O . LYS A 1 77 ? 8.747 -28.546 -24.321 1.00 75.81 77 LYS A O 1
ATOM 619 N N . ASP A 1 78 ? 7.403 -26.868 -25.003 1.00 75.00 78 ASP A N 1
ATOM 620 C CA . ASP A 1 78 ? 6.142 -27.487 -24.583 1.00 75.00 78 ASP A CA 1
ATOM 621 C C . ASP A 1 78 ? 5.825 -28.771 -25.367 1.00 75.00 78 ASP A C 1
ATOM 623 O O . ASP A 1 78 ? 5.369 -29.769 -24.807 1.00 75.00 78 ASP A O 1
ATOM 627 N N . ASN A 1 79 ? 6.122 -28.787 -26.670 1.00 70.25 79 ASN A N 1
ATOM 628 C CA . ASN A 1 79 ? 5.751 -29.887 -27.561 1.00 70.25 79 ASN A CA 1
ATOM 629 C C . ASN A 1 79 ? 6.858 -30.935 -27.752 1.00 70.25 79 ASN A C 1
ATOM 631 O O . ASN A 1 79 ? 6.610 -31.983 -28.347 1.00 70.25 79 ASN A O 1
ATOM 635 N N . THR A 1 80 ? 8.064 -30.729 -27.207 1.00 66.56 80 THR A N 1
ATOM 636 C CA . THR A 1 80 ? 9.191 -31.677 -27.331 1.00 66.56 80 THR A CA 1
ATOM 637 C C . THR A 1 80 ? 8.841 -33.055 -26.766 1.00 66.56 80 THR A C 1
ATOM 639 O O . THR A 1 80 ? 9.211 -34.076 -27.349 1.00 66.56 80 THR A O 1
ATOM 642 N N . GLN A 1 81 ? 8.124 -33.116 -25.641 1.00 62.75 81 GLN A N 1
ATOM 643 C CA . GLN A 1 81 ? 7.742 -34.390 -25.023 1.00 62.75 81 GLN A CA 1
ATOM 644 C C . GLN A 1 81 ? 6.618 -35.092 -25.799 1.00 62.75 81 GLN A C 1
ATOM 646 O O . GLN A 1 81 ? 6.700 -36.298 -26.036 1.00 62.75 81 GLN A O 1
ATOM 651 N N . ALA A 1 82 ? 5.620 -34.335 -26.265 1.00 61.78 82 ALA A N 1
ATOM 652 C CA . ALA A 1 82 ? 4.513 -34.849 -27.071 1.00 61.78 82 ALA A CA 1
ATOM 653 C C . ALA A 1 82 ? 4.988 -35.373 -28.438 1.00 61.78 82 ALA A C 1
ATOM 655 O O . ALA A 1 82 ? 4.590 -36.457 -28.868 1.00 61.78 82 ALA A O 1
ATOM 656 N N . LEU A 1 83 ? 5.912 -34.657 -29.085 1.00 59.22 83 LEU A N 1
ATOM 657 C CA . LEU A 1 83 ? 6.512 -35.057 -30.357 1.00 59.22 83 LEU A CA 1
ATOM 658 C C . LEU A 1 83 ? 7.363 -36.327 -30.196 1.00 59.22 83 LEU A C 1
ATOM 660 O O . LEU A 1 83 ? 7.225 -37.254 -30.990 1.00 59.22 83 LEU A O 1
ATOM 664 N N . LYS A 1 84 ? 8.161 -36.447 -29.123 1.00 59.03 84 LYS A N 1
ATOM 665 C CA . LYS A 1 84 ? 8.952 -37.661 -28.823 1.00 59.03 84 LYS A CA 1
ATOM 666 C C . LYS A 1 84 ? 8.096 -38.905 -28.530 1.00 59.03 84 LYS A C 1
ATOM 668 O O . LYS A 1 84 ? 8.573 -40.021 -28.738 1.00 59.03 84 LYS A O 1
ATOM 673 N N . ALA A 1 85 ? 6.859 -38.732 -28.060 1.00 55.19 85 ALA A N 1
ATOM 674 C CA . ALA A 1 85 ? 5.945 -39.824 -27.717 1.00 55.19 85 ALA A CA 1
ATOM 675 C C . ALA A 1 85 ? 5.171 -40.405 -28.921 1.00 55.19 85 ALA A C 1
ATOM 677 O O . ALA A 1 85 ? 4.605 -41.497 -28.810 1.00 55.19 85 ALA A O 1
ATOM 678 N N . SER A 1 86 ? 5.162 -39.727 -30.077 1.00 56.31 86 SER A N 1
ATOM 679 C CA . SER A 1 86 ? 4.510 -40.222 -31.295 1.00 56.31 86 SER A CA 1
ATOM 680 C C . SER A 1 86 ? 5.230 -41.467 -31.835 1.00 56.31 86 SER A C 1
ATOM 682 O O . SER A 1 86 ? 6.300 -41.401 -32.444 1.00 56.31 86 SER A O 1
ATOM 684 N N . LYS A 1 87 ? 4.639 -42.644 -31.596 1.00 46.00 87 LYS A N 1
ATOM 685 C CA . LYS A 1 87 ? 5.219 -43.974 -31.873 1.00 46.00 87 LYS A CA 1
ATOM 686 C C . LYS A 1 87 ? 5.409 -44.331 -33.361 1.00 46.00 87 LYS A C 1
ATOM 688 O O . LYS A 1 87 ? 5.841 -45.445 -33.641 1.00 46.00 87 LYS A O 1
ATOM 693 N N . GLY A 1 88 ? 5.141 -43.429 -34.307 1.00 49.44 88 GLY A N 1
ATOM 694 C CA . GLY A 1 88 ? 5.258 -43.703 -35.750 1.00 49.44 88 GLY A CA 1
ATOM 695 C C . GLY A 1 88 ? 6.365 -42.952 -36.493 1.00 49.44 88 GLY A C 1
ATOM 696 O O . GLY A 1 88 ? 6.719 -43.339 -37.601 1.00 49.44 88 GLY A O 1
ATOM 697 N N . GLU A 1 89 ? 6.933 -41.890 -35.917 1.00 50.31 89 GLU A N 1
ATOM 698 C CA . GLU A 1 89 ? 7.614 -40.861 -36.717 1.00 50.31 89 GLU A CA 1
ATOM 699 C C . GLU A 1 89 ? 8.868 -40.292 -36.025 1.00 50.31 89 GLU A C 1
ATOM 701 O O . GLU A 1 89 ? 9.125 -39.091 -36.047 1.00 50.31 89 GLU A O 1
ATOM 706 N N . LYS A 1 90 ? 9.719 -41.153 -35.445 1.00 49.81 90 LYS A N 1
ATOM 707 C CA . LYS A 1 90 ? 11.018 -40.725 -34.869 1.00 49.81 90 LYS A CA 1
ATOM 708 C C . LYS A 1 90 ? 11.871 -39.892 -35.845 1.00 49.81 90 LYS A C 1
ATOM 710 O O . LYS A 1 90 ? 12.586 -38.997 -35.409 1.00 49.81 90 LYS A O 1
ATOM 715 N N . ASN A 1 91 ? 11.753 -40.147 -37.152 1.00 48.84 91 ASN A N 1
ATOM 716 C CA . ASN A 1 91 ? 12.434 -39.376 -38.198 1.00 48.84 91 ASN A CA 1
ATOM 717 C C . ASN A 1 91 ? 11.795 -38.001 -38.447 1.00 48.84 91 ASN A C 1
ATOM 719 O O . ASN A 1 91 ? 12.511 -37.044 -38.709 1.00 48.84 91 ASN A O 1
ATOM 723 N N . LEU A 1 92 ? 10.472 -37.882 -38.319 1.00 50.62 92 LEU A N 1
ATOM 724 C CA . LEU A 1 92 ? 9.743 -36.639 -38.581 1.00 50.62 92 LEU A CA 1
ATOM 725 C C . LEU A 1 92 ? 9.929 -35.645 -37.429 1.00 50.62 92 LEU A C 1
ATOM 727 O O . LEU A 1 92 ? 10.090 -34.458 -37.668 1.00 50.62 92 LEU A O 1
ATOM 731 N N . VAL A 1 93 ? 10.036 -36.139 -36.192 1.00 52.28 93 VAL A N 1
ATOM 732 C CA . VAL A 1 93 ? 10.385 -35.339 -35.006 1.00 52.28 93 VAL A CA 1
ATOM 733 C C . VAL A 1 93 ? 11.787 -34.742 -35.139 1.00 52.28 93 VAL A C 1
ATOM 735 O O . VAL A 1 93 ? 11.947 -33.545 -34.942 1.00 52.28 93 VAL A O 1
ATOM 738 N N . ALA A 1 94 ? 12.789 -35.534 -35.538 1.00 53.03 94 ALA A N 1
ATOM 739 C CA . ALA A 1 94 ? 14.149 -35.036 -35.771 1.00 53.03 94 ALA A CA 1
ATOM 740 C C . ALA A 1 94 ? 14.213 -34.022 -36.932 1.00 53.03 94 ALA A C 1
ATOM 742 O O . ALA A 1 94 ? 14.945 -33.038 -36.875 1.00 53.03 94 ALA A O 1
ATOM 743 N N . GLU A 1 95 ? 13.408 -34.216 -37.975 1.00 51.72 95 GLU A N 1
ATOM 744 C CA . GLU A 1 95 ? 13.379 -33.330 -39.142 1.00 51.72 95 GLU A CA 1
ATOM 745 C C . GLU A 1 95 ? 12.594 -32.027 -38.883 1.00 51.72 95 GLU A C 1
ATOM 747 O O . GLU A 1 95 ? 12.973 -30.968 -39.392 1.00 51.72 95 GLU A O 1
ATOM 752 N N . ILE A 1 96 ? 11.562 -32.080 -38.029 1.00 51.25 96 ILE A N 1
ATOM 753 C CA . ILE A 1 96 ? 10.806 -30.928 -37.510 1.00 51.25 96 ILE A CA 1
ATOM 754 C C . ILE A 1 96 ? 11.646 -30.102 -36.518 1.00 51.25 96 ILE A C 1
ATOM 756 O O . ILE A 1 96 ? 11.539 -28.878 -36.528 1.00 51.25 96 ILE A O 1
ATOM 760 N N . LEU A 1 97 ? 12.480 -30.744 -35.688 1.00 54.16 97 LEU A N 1
ATOM 761 C CA . LEU A 1 97 ? 13.215 -30.101 -34.585 1.00 54.16 97 LEU A CA 1
ATOM 762 C C . LEU A 1 97 ? 14.680 -29.736 -34.869 1.00 54.16 97 LEU A C 1
ATOM 764 O O . LEU A 1 97 ? 15.264 -29.082 -34.015 1.00 54.16 97 LEU A O 1
ATOM 768 N N . ASN A 1 98 ? 15.280 -30.106 -36.008 1.00 51.53 98 ASN A N 1
ATOM 769 C CA . ASN A 1 98 ? 16.704 -29.827 -36.263 1.00 51.53 98 ASN A CA 1
ATOM 770 C C . ASN A 1 98 ? 17.025 -28.316 -36.329 1.00 51.53 98 ASN A C 1
ATOM 772 O O . ASN A 1 98 ? 16.837 -27.683 -37.372 1.00 51.53 98 ASN A O 1
ATOM 776 N N . ASP A 1 99 ? 17.473 -27.813 -35.178 1.00 47.84 99 ASP A N 1
ATOM 777 C CA . ASP A 1 99 ? 18.511 -26.832 -34.848 1.00 47.84 99 ASP A CA 1
ATOM 778 C C . ASP A 1 99 ? 18.757 -25.662 -35.813 1.00 47.84 99 ASP A C 1
ATOM 780 O O . ASP A 1 99 ? 19.570 -25.738 -36.729 1.00 47.84 99 ASP A O 1
ATOM 784 N N . ASP A 1 100 ? 18.124 -24.531 -35.485 1.00 42.03 100 ASP A N 1
ATOM 785 C CA . ASP A 1 100 ? 18.758 -23.198 -35.507 1.00 42.03 100 ASP A CA 1
ATOM 786 C C . ASP A 1 100 ? 19.281 -22.886 -34.084 1.00 42.03 100 ASP A C 1
ATOM 788 O O . ASP A 1 100 ? 19.125 -21.786 -33.560 1.00 42.03 100 ASP A O 1
ATOM 792 N N . GLN A 1 101 ? 19.844 -23.888 -33.399 1.00 46.19 101 GLN A N 1
ATOM 793 C CA . GLN A 1 101 ? 20.650 -23.612 -32.216 1.00 46.19 101 GLN A CA 1
ATOM 794 C C . GLN A 1 101 ? 21.961 -23.027 -32.727 1.00 46.19 101 GLN A C 1
ATOM 796 O O . GLN A 1 101 ? 22.835 -23.742 -33.216 1.00 46.19 101 GLN A O 1
ATOM 801 N N . THR A 1 102 ? 22.084 -21.706 -32.654 1.00 38.62 102 THR A N 1
ATOM 802 C CA . THR A 1 102 ? 23.397 -21.088 -32.511 1.00 38.62 102 THR A CA 1
ATOM 803 C C . THR A 1 102 ? 24.023 -21.716 -31.275 1.00 38.62 102 THR A C 1
ATOM 805 O O . THR A 1 102 ? 23.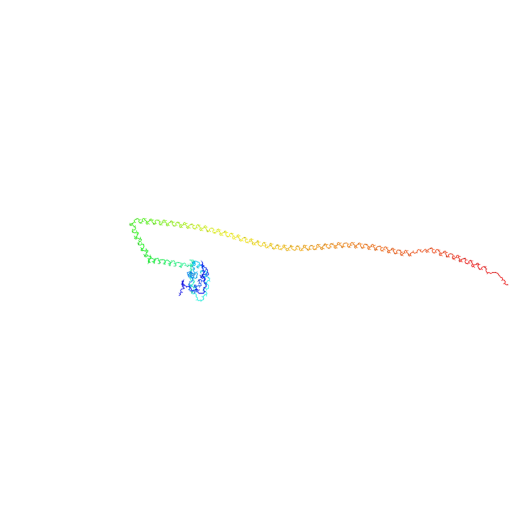600 -21.422 -30.159 1.00 38.62 102 THR A O 1
ATOM 808 N N . LEU A 1 103 ? 24.955 -22.648 -31.490 1.00 39.38 103 LEU A N 1
ATOM 809 C CA . LEU A 1 103 ? 25.858 -23.111 -30.445 1.00 39.38 103 LEU A CA 1
ATOM 810 C C . LEU A 1 103 ? 26.465 -21.866 -29.806 1.00 39.38 103 LEU A C 1
ATOM 812 O O . LEU A 1 103 ? 27.016 -21.019 -30.513 1.00 39.38 103 LEU A O 1
ATOM 816 N N . ASP A 1 104 ? 26.312 -21.750 -28.493 1.00 43.41 104 ASP A N 1
ATOM 817 C CA . ASP A 1 104 ? 27.020 -20.742 -27.723 1.00 43.41 104 ASP A CA 1
ATOM 818 C C . ASP A 1 104 ? 28.525 -20.974 -27.955 1.00 43.41 104 ASP A C 1
ATOM 820 O O . ASP A 1 104 ? 28.991 -22.119 -27.925 1.00 43.41 104 ASP A O 1
ATOM 824 N N . GLU A 1 105 ? 29.294 -19.920 -28.259 1.00 42.75 105 GLU A N 1
ATOM 825 C CA . GLU A 1 105 ? 30.712 -20.034 -28.664 1.00 42.75 105 GLU A CA 1
ATOM 826 C C . GLU A 1 105 ? 31.568 -20.764 -27.611 1.00 42.75 105 GLU A C 1
ATOM 828 O O . GLU A 1 105 ? 32.652 -21.261 -27.913 1.00 42.75 105 GLU A O 1
ATOM 833 N N . THR A 1 106 ? 31.057 -20.866 -26.384 1.00 48.91 106 THR A N 1
ATOM 834 C CA . THR A 1 106 ? 31.682 -21.515 -25.231 1.00 48.91 106 THR A CA 1
ATOM 835 C C . THR A 1 106 ? 31.540 -23.044 -25.193 1.00 48.91 106 THR A C 1
ATOM 837 O O . THR A 1 106 ? 32.262 -23.687 -24.432 1.00 48.91 106 THR A O 1
ATOM 840 N N . GLU A 1 107 ? 30.676 -23.650 -26.018 1.00 49.00 107 GLU A N 1
ATOM 841 C CA . GLU A 1 107 ? 30.431 -25.106 -26.029 1.00 49.00 107 GLU A CA 1
ATOM 842 C C . GLU A 1 107 ? 31.111 -25.849 -27.194 1.00 49.00 107 GLU A C 1
ATOM 844 O O . GLU A 1 107 ? 31.052 -27.079 -27.277 1.00 49.00 107 GLU A O 1
ATOM 849 N N . ILE A 1 108 ? 31.781 -25.134 -28.104 1.00 48.44 108 ILE A N 1
ATOM 850 C CA . ILE A 1 108 ? 32.458 -25.733 -29.261 1.00 48.44 108 ILE A CA 1
ATOM 851 C C . ILE A 1 108 ? 33.862 -26.205 -28.839 1.00 48.44 108 ILE A C 1
ATOM 853 O O . ILE A 1 108 ? 34.681 -25.377 -28.442 1.00 48.44 108 ILE A O 1
ATOM 857 N N . PRO A 1 109 ? 34.199 -27.506 -28.968 1.00 56.38 109 PRO A N 1
ATOM 858 C CA . PRO A 1 109 ? 35.550 -27.993 -28.697 1.00 56.38 109 PRO A CA 1
ATOM 859 C C . PRO A 1 109 ? 36.598 -27.237 -29.529 1.00 56.38 109 PRO A C 1
ATOM 861 O O . PRO A 1 109 ? 36.433 -27.076 -30.740 1.00 56.38 109 PRO A O 1
ATOM 864 N N . GLU A 1 110 ? 37.697 -26.813 -28.898 1.00 60.09 110 GLU A N 1
ATOM 865 C CA . GLU A 1 110 ? 38.764 -25.982 -29.493 1.00 60.09 110 GLU A CA 1
ATOM 866 C C . GLU A 1 110 ? 39.278 -26.531 -30.845 1.00 60.09 110 GLU A C 1
ATOM 868 O O . GLU A 1 110 ? 39.555 -25.783 -31.784 1.00 60.09 110 GLU A O 1
ATOM 873 N N . GLU A 1 111 ? 39.331 -27.857 -30.985 1.00 63.72 111 GLU A N 1
ATOM 874 C CA . GLU A 1 111 ? 39.745 -28.568 -32.203 1.00 63.72 111 GLU A CA 1
ATOM 875 C C . GLU A 1 111 ? 38.790 -28.323 -33.386 1.00 63.72 111 GLU A C 1
ATOM 877 O O . GLU A 1 111 ? 39.222 -28.135 -34.527 1.00 63.72 111 GLU A O 1
ATOM 882 N N . VAL A 1 112 ? 37.483 -28.251 -33.116 1.00 57.50 112 VAL A N 1
ATOM 883 C CA . VAL A 1 112 ? 36.446 -27.932 -34.108 1.00 57.50 112 VAL A CA 1
ATOM 884 C C . VAL A 1 112 ? 36.495 -26.448 -34.462 1.00 57.50 112 VAL A C 1
ATOM 886 O O . VAL A 1 112 ? 36.313 -26.086 -35.625 1.00 57.50 112 VAL A O 1
ATOM 889 N N . HIS A 1 113 ? 36.819 -25.582 -33.498 1.00 59.94 113 HIS A N 1
ATOM 890 C CA . HIS A 1 113 ? 36.989 -24.155 -33.752 1.00 59.94 113 HIS A CA 1
ATOM 891 C C . HIS A 1 113 ? 38.188 -23.884 -34.678 1.00 59.94 113 HIS A C 1
ATOM 893 O O . HIS A 1 113 ? 38.060 -23.127 -35.646 1.00 59.94 113 HIS A O 1
ATOM 899 N N . GLN A 1 114 ? 39.317 -24.571 -34.465 1.00 70.31 114 GLN A N 1
ATOM 900 C CA . GLN A 1 114 ? 40.488 -24.494 -35.346 1.00 70.31 114 GLN A CA 1
ATOM 901 C C . GLN A 1 114 ? 40.203 -25.030 -36.755 1.00 70.31 114 GLN A C 1
ATOM 903 O O . GLN A 1 114 ? 40.551 -24.370 -37.737 1.00 70.31 114 GLN A O 1
ATOM 908 N N . LEU A 1 115 ? 39.512 -26.168 -36.873 1.00 70.25 115 LEU A N 1
ATOM 909 C CA . LEU A 1 115 ? 39.066 -26.700 -38.165 1.00 70.25 115 LEU A CA 1
ATOM 910 C C . LEU A 1 115 ? 38.088 -25.753 -38.870 1.00 70.25 115 LEU A C 1
ATOM 912 O O . LEU A 1 115 ? 38.201 -25.562 -40.078 1.00 70.25 115 LEU A O 1
ATOM 916 N N . SER A 1 116 ? 37.178 -25.104 -38.139 1.00 66.56 116 SER A N 1
ATOM 917 C CA . SER A 1 116 ? 36.252 -24.120 -38.714 1.00 66.56 116 SER A CA 1
ATOM 918 C C . SER A 1 116 ? 36.975 -22.861 -39.196 1.00 66.56 116 SER A C 1
ATOM 920 O O . SER A 1 116 ? 36.653 -22.352 -40.267 1.00 66.56 116 SER A O 1
ATOM 922 N N . LYS A 1 117 ? 38.010 -22.400 -38.476 1.00 68.62 117 LYS A N 1
ATOM 923 C CA . LYS A 1 117 ? 38.868 -21.291 -38.914 1.00 68.62 117 LYS A CA 1
ATOM 924 C C . LYS A 1 117 ? 39.632 -21.663 -40.176 1.00 68.62 117 LYS A C 1
ATOM 926 O O . LYS A 1 117 ? 39.645 -20.881 -41.120 1.00 68.62 117 LYS A O 1
ATOM 931 N N . GLN A 1 118 ? 40.217 -22.858 -40.234 1.00 71.94 118 GLN A N 1
ATOM 932 C CA . GLN A 1 118 ? 40.912 -23.326 -41.435 1.00 71.94 118 GLN A CA 1
ATOM 933 C C . GLN A 1 118 ? 39.953 -23.497 -42.618 1.00 71.94 118 GLN A C 1
ATOM 935 O O . GLN A 1 118 ? 40.262 -23.048 -43.718 1.00 71.94 118 GLN A O 1
ATOM 940 N N . LEU A 1 119 ? 38.765 -24.063 -42.398 1.00 71.50 119 LEU A N 1
ATOM 941 C CA . LEU A 1 119 ? 37.739 -24.207 -43.430 1.00 71.50 119 LEU A CA 1
ATOM 942 C C . LEU A 1 119 ? 37.203 -22.844 -43.890 1.00 71.50 119 LEU A C 1
ATOM 944 O O . LEU A 1 119 ? 37.019 -22.638 -45.085 1.00 71.50 119 LEU A O 1
ATOM 948 N N . GLY A 1 120 ? 37.008 -21.900 -42.969 1.00 70.31 120 GLY A N 1
ATOM 949 C CA . GLY A 1 120 ? 36.602 -20.526 -43.252 1.00 70.31 120 GLY A CA 1
ATOM 950 C C . GLY A 1 120 ? 37.655 -19.768 -44.056 1.00 70.31 120 GLY A C 1
ATOM 951 O O . GLY A 1 120 ? 37.315 -19.118 -45.040 1.00 70.31 120 GLY A O 1
ATOM 952 N N . ILE A 1 121 ? 38.938 -19.929 -43.718 1.00 71.44 121 ILE A N 1
ATOM 953 C CA . ILE A 1 121 ? 40.053 -19.392 -44.505 1.00 71.44 121 ILE A CA 1
ATOM 954 C C . ILE A 1 121 ? 40.064 -20.031 -45.897 1.00 71.44 121 ILE A C 1
ATOM 956 O O . ILE A 1 121 ? 40.132 -19.306 -46.883 1.00 71.44 121 ILE A O 1
ATOM 960 N N . ILE A 1 122 ? 39.936 -21.355 -46.020 1.00 70.12 122 ILE A N 1
ATOM 961 C CA . ILE A 1 122 ? 39.918 -22.043 -47.323 1.00 70.12 122 ILE A CA 1
ATOM 962 C C . ILE A 1 122 ? 38.722 -21.590 -48.171 1.00 70.12 122 ILE A C 1
ATOM 964 O O . ILE A 1 122 ? 38.898 -21.288 -49.348 1.00 70.12 122 ILE A O 1
ATOM 968 N N . LEU A 1 123 ? 37.526 -21.481 -47.590 1.00 62.75 123 LEU A N 1
ATOM 969 C CA . LEU A 1 123 ? 36.319 -21.016 -48.278 1.00 62.75 123 LEU A CA 1
ATOM 970 C C . LEU A 1 123 ? 36.417 -19.544 -48.686 1.00 62.75 123 LEU A C 1
ATOM 972 O O . LEU A 1 123 ? 36.027 -19.206 -49.801 1.00 62.75 123 LEU A O 1
ATOM 976 N N . TYR A 1 124 ? 36.971 -18.683 -47.831 1.00 66.88 124 TYR A N 1
ATOM 977 C CA . TYR A 1 124 ? 37.235 -17.281 -48.154 1.00 66.88 124 TYR A CA 1
ATOM 978 C C . TYR A 1 124 ? 38.260 -17.161 -49.284 1.00 66.88 124 TYR A C 1
ATOM 980 O O . TYR A 1 124 ? 38.024 -16.455 -50.259 1.00 66.88 124 TYR A O 1
ATOM 988 N N . THR A 1 125 ? 39.359 -17.916 -49.211 1.00 66.12 125 THR A N 1
ATOM 989 C CA . THR A 1 125 ? 40.419 -17.907 -50.231 1.00 66.12 125 THR A CA 1
ATOM 990 C C . THR A 1 125 ? 39.902 -18.455 -51.564 1.00 66.12 125 THR A C 1
ATOM 992 O O . THR A 1 125 ? 40.161 -17.874 -52.614 1.00 66.12 125 THR A O 1
ATOM 995 N N . PHE A 1 126 ? 39.099 -19.522 -51.534 1.00 65.19 126 PHE A N 1
ATOM 996 C CA . PHE A 1 126 ? 38.455 -20.091 -52.718 1.00 65.19 126 PHE A CA 1
ATOM 997 C C . PHE A 1 126 ? 37.384 -19.157 -53.301 1.00 65.19 126 PHE A C 1
ATOM 999 O O . PHE A 1 126 ? 37.288 -19.012 -54.518 1.00 65.19 126 PHE A O 1
ATOM 1006 N N . GLY A 1 127 ? 36.606 -18.481 -52.452 1.00 59.88 127 GLY A N 1
ATOM 1007 C CA . GLY A 1 127 ? 35.642 -17.456 -52.853 1.00 59.88 127 GLY A CA 1
ATOM 1008 C C . GLY A 1 127 ? 36.314 -16.245 -53.497 1.00 59.88 127 GLY A C 1
ATOM 1009 O O . GLY A 1 127 ? 35.840 -15.767 -54.524 1.00 59.88 127 GLY A O 1
ATOM 1010 N N . HIS A 1 128 ? 37.456 -15.808 -52.963 1.00 58.12 128 HIS A N 1
ATOM 1011 C CA . HIS A 1 128 ? 38.249 -14.707 -53.510 1.00 58.12 128 HIS A CA 1
ATOM 1012 C C . HIS A 1 128 ? 38.916 -15.084 -54.844 1.00 58.12 128 HIS A C 1
ATOM 1014 O O . HIS A 1 128 ? 38.844 -14.323 -55.804 1.00 58.12 128 HIS A O 1
ATOM 1020 N N . GLN A 1 129 ? 39.474 -16.295 -54.958 1.00 58.31 129 GLN A N 1
ATOM 1021 C CA . GLN A 1 129 ? 40.022 -16.813 -56.221 1.00 58.31 129 GLN A CA 1
ATOM 1022 C C . GLN A 1 129 ? 38.940 -17.021 -57.292 1.00 58.31 129 GLN A C 1
ATOM 1024 O O . GLN A 1 129 ? 39.177 -16.784 -58.479 1.00 58.31 129 GLN A O 1
ATOM 1029 N N . LYS A 1 130 ? 37.727 -17.432 -56.897 1.00 55.72 130 LYS A N 1
ATOM 1030 C CA . LYS A 1 130 ? 36.580 -17.455 -57.812 1.00 55.72 130 LYS A CA 1
ATOM 1031 C C . LYS A 1 130 ? 36.114 -16.054 -58.182 1.00 55.72 130 LYS A C 1
ATOM 1033 O O . LYS A 1 130 ? 35.778 -15.843 -59.338 1.00 55.72 130 LYS A O 1
ATOM 1038 N N . ALA A 1 131 ? 36.122 -15.092 -57.262 1.00 51.47 131 ALA A N 1
ATOM 1039 C CA . ALA A 1 131 ? 35.796 -13.705 -57.581 1.00 51.47 131 ALA A CA 1
ATOM 1040 C C . ALA A 1 131 ? 36.758 -13.139 -58.643 1.00 51.47 131 ALA A C 1
ATOM 1042 O O . ALA A 1 131 ? 36.282 -12.582 -59.630 1.00 51.47 131 ALA A O 1
ATOM 1043 N N . ASP A 1 132 ? 38.062 -13.416 -58.533 1.00 51.97 132 ASP A N 1
ATOM 1044 C CA . ASP A 1 132 ? 39.095 -13.024 -59.512 1.00 51.97 132 ASP A CA 1
ATOM 1045 C C . ASP A 1 132 ? 38.982 -13.708 -60.891 1.00 51.97 132 ASP A C 1
ATOM 1047 O O . ASP A 1 132 ? 39.622 -13.265 -61.851 1.00 51.97 132 ASP A O 1
ATOM 1051 N N . THR A 1 133 ? 38.172 -14.769 -61.005 1.00 54.03 133 THR A N 1
ATOM 1052 C CA . THR A 1 133 ? 37.890 -15.515 -62.251 1.00 54.03 133 THR A CA 1
ATOM 1053 C C . THR A 1 133 ? 36.427 -15.421 -62.701 1.00 54.03 133 THR A C 1
ATOM 1055 O O . THR A 1 133 ? 36.033 -16.033 -63.693 1.00 54.03 133 THR A O 1
ATOM 1058 N N . THR A 1 134 ? 35.593 -14.664 -61.984 1.00 55.91 134 THR A N 1
ATOM 1059 C CA . THR A 1 134 ? 34.214 -14.371 -62.396 1.00 55.91 134 THR A CA 1
ATOM 1060 C C . THR A 1 134 ? 34.172 -13.157 -63.319 1.00 55.91 134 THR A C 1
ATOM 1062 O O . THR A 1 134 ? 35.081 -12.332 -63.316 1.00 55.91 134 THR A O 1
ATOM 1065 N N . ILE A 1 135 ? 33.054 -12.982 -64.031 1.00 56.28 135 ILE A N 1
ATOM 1066 C CA . ILE A 1 135 ? 32.741 -11.783 -64.835 1.00 56.28 135 ILE A CA 1
ATOM 1067 C C . ILE A 1 135 ? 32.997 -10.488 -64.039 1.00 56.28 135 ILE A C 1
ATOM 1069 O O . ILE A 1 135 ? 33.382 -9.479 -64.617 1.00 56.28 135 ILE A O 1
ATOM 1073 N N . SER A 1 136 ? 32.836 -10.516 -62.710 1.00 57.97 136 SER A N 1
ATOM 1074 C CA . SER A 1 136 ? 33.121 -9.376 -61.837 1.00 57.97 136 SER A CA 1
ATOM 1075 C C . SER A 1 136 ? 34.624 -9.115 -61.648 1.00 57.97 136 SER A C 1
ATOM 1077 O O . SER A 1 136 ? 35.020 -7.957 -61.610 1.00 57.97 136 SER A O 1
ATOM 1079 N N . GLY A 1 137 ? 35.463 -10.153 -61.575 1.00 64.62 137 GLY A N 1
ATOM 1080 C CA . GLY A 1 137 ? 36.925 -10.037 -61.508 1.00 64.62 137 GLY A CA 1
ATOM 1081 C C . GLY A 1 137 ? 37.543 -9.586 -62.831 1.00 64.62 137 GLY A C 1
ATOM 1082 O O . GLY A 1 137 ? 38.368 -8.675 -62.842 1.00 64.62 137 GLY A O 1
ATOM 1083 N N . ASP A 1 138 ? 37.074 -10.129 -63.958 1.00 67.12 138 ASP A N 1
ATOM 1084 C CA . ASP A 1 138 ? 37.471 -9.655 -65.292 1.00 67.12 138 ASP A CA 1
ATOM 1085 C C . ASP A 1 138 ? 36.986 -8.222 -65.548 1.00 67.12 138 ASP A C 1
ATOM 1087 O O . ASP A 1 138 ? 37.710 -7.418 -66.141 1.00 67.12 138 ASP A O 1
ATOM 1091 N N . ARG A 1 139 ? 35.802 -7.856 -65.031 1.00 71.94 139 ARG A N 1
ATOM 1092 C CA . ARG A 1 139 ? 35.312 -6.472 -65.050 1.00 71.94 139 ARG A CA 1
ATOM 1093 C C . ARG A 1 139 ? 36.167 -5.545 -64.189 1.00 71.94 139 ARG A C 1
ATOM 1095 O O . ARG A 1 139 ? 36.417 -4.420 -64.598 1.00 71.94 139 ARG A O 1
ATOM 1102 N N . ILE A 1 140 ? 36.636 -5.993 -63.026 1.00 75.44 140 ILE A N 1
ATOM 1103 C CA . ILE A 1 140 ? 37.548 -5.214 -62.176 1.00 75.44 140 ILE A CA 1
ATOM 1104 C C . ILE A 1 140 ? 38.909 -5.034 -62.858 1.00 75.44 140 ILE A C 1
ATOM 1106 O O . ILE A 1 140 ? 39.443 -3.930 -62.827 1.00 75.44 140 ILE A O 1
ATOM 1110 N N . LYS A 1 141 ? 39.445 -6.066 -63.524 1.00 76.56 141 LYS A N 1
ATOM 1111 C CA . LYS A 1 141 ? 40.696 -5.970 -64.297 1.00 76.56 141 LYS A CA 1
ATOM 1112 C C . LYS A 1 141 ? 40.577 -5.003 -65.472 1.00 76.56 141 LYS A C 1
ATOM 1114 O O . LYS A 1 141 ? 41.402 -4.107 -65.587 1.00 76.56 141 LYS A O 1
ATOM 1119 N N . THR A 1 142 ? 39.518 -5.111 -66.277 1.00 78.75 142 THR A N 1
ATOM 1120 C CA . THR A 1 142 ? 39.271 -4.157 -67.376 1.00 78.75 142 THR A CA 1
ATOM 1121 C C . THR A 1 142 ? 39.051 -2.738 -66.864 1.00 78.75 142 THR A C 1
ATOM 1123 O O . THR A 1 142 ? 39.626 -1.808 -67.413 1.00 78.75 142 THR A O 1
ATOM 1126 N N . LEU A 1 143 ? 38.302 -2.550 -65.772 1.00 80.19 143 LEU A N 1
ATOM 1127 C CA . LEU A 1 143 ? 38.161 -1.232 -65.148 1.00 80.19 143 LEU A CA 1
ATOM 1128 C C . LEU A 1 143 ? 39.496 -0.697 -64.610 1.00 80.19 143 LEU A C 1
ATOM 1130 O O . LEU A 1 143 ? 39.715 0.507 -64.669 1.00 80.19 143 LEU A O 1
ATOM 1134 N N . ALA A 1 144 ? 40.385 -1.551 -64.095 1.00 80.25 144 ALA A N 1
ATOM 1135 C CA . ALA A 1 144 ? 41.715 -1.148 -63.640 1.00 80.25 144 ALA A CA 1
ATOM 1136 C C . ALA A 1 144 ? 42.618 -0.728 -64.812 1.00 80.25 144 ALA A C 1
ATOM 1138 O O . ALA A 1 144 ? 43.247 0.326 -64.745 1.00 80.25 144 ALA A O 1
ATOM 1139 N N . GLU A 1 145 ? 42.618 -1.492 -65.905 1.00 83.75 145 GLU A N 1
ATOM 1140 C CA . GLU A 1 145 ? 43.345 -1.164 -67.139 1.00 83.75 145 GLU A CA 1
ATOM 1141 C C . GLU A 1 145 ? 42.821 0.132 -67.784 1.00 83.75 145 GLU A C 1
ATOM 1143 O O . GLU A 1 145 ? 43.607 1.009 -68.148 1.00 83.75 145 GLU A O 1
ATOM 1148 N N . GLU A 1 146 ? 41.497 0.307 -67.862 1.00 84.00 146 GLU A N 1
ATOM 1149 C CA . GLU A 1 146 ? 40.857 1.549 -68.315 1.00 84.00 146 GLU A CA 1
ATOM 1150 C C . GLU A 1 146 ? 41.227 2.732 -67.405 1.00 84.00 146 GLU A C 1
ATOM 1152 O O . GLU A 1 146 ? 41.506 3.828 -67.890 1.00 84.00 146 GLU A O 1
ATOM 1157 N N . ASN A 1 147 ? 41.290 2.522 -66.086 1.00 81.94 147 ASN A N 1
ATOM 1158 C CA . ASN A 1 147 ? 41.699 3.546 -65.125 1.00 81.94 147 ASN A CA 1
ATOM 1159 C C . ASN A 1 147 ? 43.157 3.978 -65.339 1.00 81.94 147 ASN A C 1
ATOM 1161 O O . ASN A 1 147 ? 43.462 5.169 -65.282 1.00 81.94 147 ASN A O 1
ATOM 1165 N N . ASP A 1 148 ? 44.053 3.037 -65.625 1.00 83.94 148 ASP A N 1
ATOM 1166 C CA . ASP A 1 148 ? 45.465 3.328 -65.872 1.00 83.94 148 ASP A CA 1
ATOM 1167 C C . ASP A 1 148 ? 45.693 4.017 -67.224 1.00 83.94 148 ASP A C 1
ATOM 1169 O O . ASP A 1 148 ? 46.489 4.959 -67.309 1.00 83.94 148 ASP A O 1
ATOM 1173 N N . LEU A 1 149 ? 44.926 3.648 -68.255 1.00 82.44 149 LEU A N 1
ATOM 1174 C CA . LEU A 1 149 ? 44.901 4.366 -69.531 1.00 82.44 149 LEU A CA 1
ATOM 1175 C C . LEU A 1 149 ? 44.400 5.807 -69.354 1.00 82.44 149 LEU A C 1
ATOM 1177 O O . LEU A 1 149 ? 45.032 6.745 -69.843 1.00 82.44 149 LEU A O 1
ATOM 1181 N N . LEU A 1 150 ? 43.308 6.001 -68.608 1.00 77.81 150 LEU A N 1
ATOM 1182 C CA . LEU A 1 150 ? 42.763 7.326 -68.309 1.00 77.81 150 LEU A CA 1
ATOM 1183 C C . LEU A 1 150 ? 43.748 8.176 -67.499 1.00 77.81 150 LEU A C 1
ATOM 1185 O O . LEU A 1 150 ? 43.923 9.350 -67.812 1.00 77.81 150 LEU A O 1
ATOM 1189 N N . LYS A 1 151 ? 44.458 7.602 -66.516 1.00 76.38 151 LYS A N 1
ATOM 1190 C CA . LYS A 1 151 ? 45.544 8.295 -65.794 1.00 76.38 151 LYS A CA 1
ATOM 1191 C C . LYS A 1 151 ? 46.673 8.729 -66.726 1.00 76.38 151 LYS A C 1
ATOM 1193 O O . LYS A 1 151 ? 47.235 9.805 -66.533 1.00 76.38 151 LYS A O 1
ATOM 1198 N N . SER A 1 152 ? 47.025 7.899 -67.710 1.00 77.19 152 SER A N 1
ATOM 1199 C CA . SER A 1 152 ? 48.046 8.248 -68.699 1.00 77.19 152 SER A CA 1
ATOM 1200 C C . SER A 1 152 ? 47.585 9.398 -69.592 1.00 77.19 152 SER A C 1
ATOM 1202 O O . SER A 1 152 ? 48.356 10.325 -69.806 1.00 77.19 152 SER A O 1
ATOM 1204 N N . GLN A 1 153 ? 46.335 9.378 -70.062 1.00 74.50 153 GLN A N 1
ATOM 1205 C CA . GLN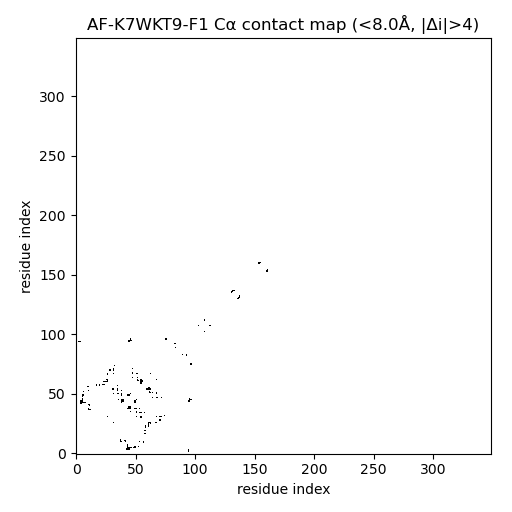 A 1 153 ? 45.765 10.454 -70.881 1.00 74.50 153 GLN A CA 1
ATOM 1206 C C . GLN A 1 153 ? 45.590 11.756 -70.090 1.00 74.50 153 GLN A C 1
ATOM 1208 O O . GLN A 1 153 ? 45.787 12.839 -70.631 1.00 74.50 153 GLN A O 1
ATOM 1213 N N . LEU A 1 154 ? 45.282 11.678 -68.791 1.00 66.00 154 LEU A N 1
ATOM 1214 C CA . LEU A 1 154 ? 45.138 12.857 -67.933 1.00 66.00 154 LEU A CA 1
ATOM 1215 C C . LEU A 1 154 ? 46.446 13.657 -67.790 1.00 66.00 154 LEU A C 1
ATOM 1217 O O . LEU A 1 154 ? 46.390 14.865 -67.561 1.00 66.00 154 LEU A O 1
ATOM 1221 N N . LYS A 1 155 ? 47.618 13.020 -67.961 1.00 69.69 155 LYS A N 1
ATOM 1222 C CA . LYS A 1 155 ? 48.925 13.708 -67.944 1.00 69.69 155 LYS A CA 1
ATOM 1223 C C . LYS A 1 155 ? 49.079 14.726 -69.073 1.00 69.69 155 LYS A C 1
ATOM 1225 O O . LYS A 1 155 ? 49.761 15.728 -68.872 1.00 69.69 155 LYS A O 1
ATOM 1230 N N . ASP A 1 156 ? 48.420 14.503 -70.207 1.00 72.00 156 ASP A N 1
ATOM 1231 C CA . ASP A 1 156 ? 48.456 15.413 -71.356 1.00 72.00 156 ASP A CA 1
ATOM 1232 C C . ASP A 1 156 ? 47.516 16.623 -71.169 1.00 72.00 156 ASP A C 1
ATOM 1234 O O . ASP A 1 156 ? 47.575 17.591 -71.929 1.00 72.00 156 ASP A O 1
ATOM 1238 N N . PHE A 1 157 ? 46.683 16.616 -70.116 1.00 78.88 157 PHE A N 1
ATOM 1239 C CA . PHE A 1 157 ? 45.714 17.668 -69.802 1.00 78.88 157 PHE A CA 1
ATOM 1240 C C . PHE A 1 157 ? 45.844 18.157 -68.344 1.00 78.88 157 PHE A C 1
ATOM 1242 O O . PHE A 1 157 ? 45.010 17.838 -67.489 1.00 78.88 157 PHE A O 1
ATOM 1249 N N . PRO A 1 158 ? 46.843 19.006 -68.035 1.00 78.38 158 PRO A N 1
ATOM 1250 C CA . PRO A 1 158 ? 47.142 19.445 -66.666 1.00 78.38 158 PRO A CA 1
ATOM 1251 C C . PRO A 1 158 ? 45.980 20.168 -65.961 1.00 78.38 158 PRO A C 1
ATOM 1253 O O . PRO A 1 158 ? 45.882 20.138 -64.736 1.00 78.38 158 PRO A O 1
ATOM 1256 N N . GLN A 1 159 ? 45.060 20.780 -66.715 1.00 81.25 159 GLN A N 1
ATOM 1257 C CA . GLN A 1 159 ? 43.861 21.414 -66.154 1.00 81.25 159 GLN A CA 1
ATOM 1258 C C . GLN A 1 159 ? 42.894 20.391 -65.535 1.00 81.25 159 GLN A C 1
ATOM 1260 O O . GLN A 1 159 ? 42.325 20.655 -64.476 1.00 81.25 159 GLN A O 1
ATOM 1265 N N . PHE A 1 160 ? 42.743 19.210 -66.145 1.00 81.06 160 PHE A N 1
ATOM 1266 C CA . PHE A 1 160 ? 41.909 18.138 -65.595 1.00 81.06 160 PHE A CA 1
ATOM 1267 C C . PHE A 1 160 ? 42.570 17.461 -64.397 1.00 81.06 160 PHE A C 1
ATOM 1269 O O . PHE A 1 160 ? 41.878 17.139 -63.437 1.00 81.06 160 PHE A O 1
ATOM 1276 N N . GLN A 1 161 ? 43.899 17.316 -64.402 1.00 83.38 161 GLN A N 1
ATOM 1277 C CA . GLN A 1 161 ? 44.640 16.838 -63.232 1.00 83.38 161 GLN A CA 1
ATOM 1278 C C . GLN A 1 161 ? 44.415 17.759 -62.019 1.00 83.38 161 GLN A C 1
ATOM 1280 O O . GLN A 1 161 ? 44.075 17.280 -60.941 1.00 83.38 161 GLN A O 1
ATOM 1285 N N . MET A 1 162 ? 44.501 19.080 -62.211 1.00 87.56 162 MET A N 1
ATOM 1286 C CA . MET A 1 162 ? 44.252 20.057 -61.146 1.00 87.56 162 MET A CA 1
ATOM 1287 C C . MET A 1 162 ? 42.806 20.011 -60.626 1.00 87.56 162 MET A C 1
ATOM 1289 O O . MET A 1 162 ? 42.589 20.067 -59.418 1.00 87.56 162 MET A O 1
ATOM 1293 N N . GLN A 1 163 ? 41.811 19.884 -61.513 1.00 88.00 163 GLN A N 1
ATOM 1294 C CA . GLN A 1 163 ? 40.409 19.721 -61.105 1.00 88.00 163 GLN A CA 1
ATOM 1295 C C . GLN A 1 163 ? 40.194 18.419 -60.328 1.00 88.00 163 GLN A C 1
ATOM 1297 O O . GLN A 1 163 ? 39.511 18.412 -59.308 1.00 88.00 163 GLN A O 1
ATOM 1302 N N . LEU A 1 164 ? 40.800 17.321 -60.777 1.00 86.81 164 LEU A N 1
ATOM 1303 C CA . LEU A 1 164 ? 40.705 16.025 -60.117 1.00 86.81 164 LEU A CA 1
ATOM 1304 C C . LEU A 1 164 ? 41.356 16.052 -58.726 1.00 86.81 164 LEU A C 1
ATOM 1306 O O . LEU A 1 164 ? 40.797 15.496 -57.782 1.00 86.81 164 LEU A O 1
ATOM 1310 N N . ASP A 1 165 ? 42.485 16.742 -58.570 1.00 90.19 165 ASP A N 1
ATOM 1311 C CA . ASP A 1 165 ? 43.136 16.930 -57.271 1.00 90.19 165 ASP A CA 1
ATOM 1312 C C . ASP A 1 165 ? 42.335 17.869 -56.353 1.00 90.19 165 ASP A C 1
ATOM 1314 O O . ASP A 1 165 ? 42.219 17.594 -55.158 1.00 90.19 165 ASP A O 1
ATOM 1318 N N . PHE A 1 166 ? 41.690 18.905 -56.902 1.00 94.50 166 PHE A N 1
ATOM 1319 C CA . PHE A 1 166 ? 40.735 19.739 -56.164 1.00 94.50 166 PHE A CA 1
ATOM 1320 C C . PHE A 1 166 ? 39.548 18.916 -55.644 1.00 94.50 166 PHE A C 1
ATOM 1322 O O . PHE A 1 166 ? 39.251 18.955 -54.452 1.00 94.50 166 PHE A O 1
ATOM 1329 N N . TYR A 1 167 ? 38.905 18.116 -56.501 1.00 95.00 167 TYR A N 1
ATOM 1330 C CA . TYR A 1 167 ? 37.782 17.270 -56.087 1.00 95.00 167 TYR A CA 1
ATOM 1331 C C . TYR A 1 167 ? 38.196 16.194 -55.082 1.00 95.00 167 TYR A C 1
ATOM 1333 O O . TYR A 1 167 ? 37.431 15.898 -54.169 1.00 95.00 167 TYR A O 1
ATOM 1341 N N . LYS A 1 168 ? 39.407 15.633 -55.191 1.00 95.06 168 LYS A N 1
ATOM 1342 C CA . LYS A 1 168 ? 39.951 14.724 -54.169 1.00 95.06 168 LYS A CA 1
ATOM 1343 C C . LYS A 1 168 ? 40.156 15.427 -52.829 1.00 95.06 168 LYS A C 1
ATOM 1345 O O . LYS A 1 168 ? 39.821 14.853 -51.795 1.00 95.06 168 LYS A O 1
ATOM 1350 N N . ALA A 1 169 ? 40.695 16.645 -52.837 1.00 95.44 169 ALA A N 1
ATOM 1351 C CA . ALA A 1 169 ? 40.905 17.424 -51.621 1.00 95.44 169 ALA A CA 1
ATOM 1352 C C . ALA A 1 169 ? 39.573 17.806 -50.953 1.00 95.44 169 ALA A C 1
ATOM 1354 O O . ALA A 1 169 ? 39.435 17.642 -49.743 1.00 95.44 169 ALA A O 1
ATOM 1355 N N . GLU A 1 170 ? 38.580 18.243 -51.734 1.00 95.88 170 GLU A N 1
ATOM 1356 C CA . GLU A 1 170 ? 37.223 18.512 -51.241 1.00 95.88 170 GLU A CA 1
ATOM 1357 C C . GLU A 1 170 ? 36.530 17.241 -50.735 1.00 95.88 170 GLU A C 1
ATOM 1359 O O . GLU A 1 170 ? 35.926 17.262 -49.667 1.00 95.88 170 GLU A O 1
ATOM 1364 N N . TYR A 1 171 ? 36.676 16.105 -51.424 1.00 95.62 171 TYR A N 1
ATOM 1365 C CA . TYR A 1 171 ? 36.154 14.823 -50.946 1.00 95.62 171 TYR A CA 1
ATOM 1366 C C . TYR A 1 171 ? 36.754 14.428 -49.590 1.00 95.62 171 TYR A C 1
ATOM 1368 O O . TYR A 1 171 ? 36.020 14.072 -48.670 1.00 95.62 171 TYR A O 1
ATOM 1376 N N . GLU A 1 172 ? 38.077 14.520 -49.427 1.00 96.31 172 GLU A N 1
ATOM 1377 C CA . GLU A 1 172 ? 38.736 14.214 -48.150 1.00 96.31 172 GLU A CA 1
ATOM 1378 C C . GLU A 1 172 ? 38.352 15.206 -47.045 1.00 96.31 172 GLU A C 1
ATOM 1380 O O . GLU A 1 172 ? 38.202 14.817 -45.885 1.00 96.31 172 GLU A O 1
ATOM 1385 N N . ARG A 1 173 ? 38.131 16.479 -47.388 1.00 97.19 173 ARG A N 1
ATOM 1386 C CA . ARG A 1 173 ? 37.607 17.477 -46.453 1.00 97.19 173 ARG A CA 1
ATOM 1387 C C . ARG A 1 173 ? 36.191 17.124 -45.993 1.00 97.19 173 ARG A C 1
ATOM 1389 O O . ARG A 1 173 ? 35.967 17.012 -44.792 1.00 97.19 173 ARG A O 1
ATOM 1396 N N . GLN A 1 174 ? 35.267 16.889 -46.924 1.00 96.62 174 GLN A N 1
ATOM 1397 C CA . GLN A 1 174 ? 33.883 16.511 -46.617 1.00 96.62 174 GLN A CA 1
ATOM 1398 C C . GLN A 1 174 ? 33.819 15.206 -45.823 1.00 96.62 174 GLN A C 1
ATOM 1400 O O . GLN A 1 174 ? 33.033 15.079 -44.888 1.00 96.62 174 GLN A O 1
ATOM 1405 N N . ARG A 1 175 ? 34.685 14.241 -46.147 1.00 96.81 175 ARG A N 1
ATOM 1406 C CA . ARG A 1 175 ? 34.804 12.984 -45.406 1.00 96.81 175 ARG A CA 1
ATOM 1407 C C . ARG A 1 175 ? 35.215 13.217 -43.951 1.00 96.81 175 ARG A C 1
ATOM 1409 O O . ARG A 1 175 ? 34.648 12.578 -43.066 1.00 96.81 175 ARG A O 1
ATOM 1416 N N . LYS A 1 176 ? 36.168 14.119 -43.692 1.00 96.44 176 LYS A N 1
ATOM 1417 C CA . LYS A 1 176 ? 36.576 14.491 -42.326 1.00 96.44 176 LYS A CA 1
ATOM 1418 C C . LYS A 1 176 ? 35.472 15.232 -41.580 1.00 96.44 176 LYS A C 1
ATOM 1420 O O . LYS A 1 176 ? 35.160 14.846 -40.460 1.00 96.44 176 LYS A O 1
ATOM 1425 N N . GLU A 1 177 ? 34.840 16.221 -42.210 1.00 96.69 177 GLU A N 1
ATOM 1426 C CA . GLU A 1 177 ? 33.718 16.965 -41.618 1.00 96.69 177 GLU A CA 1
ATOM 1427 C C . GLU A 1 177 ? 32.559 16.021 -41.254 1.00 96.69 177 GLU A C 1
ATOM 1429 O O . GLU A 1 177 ? 32.008 16.093 -40.156 1.00 96.69 177 GLU A O 1
ATOM 1434 N N . LEU A 1 178 ? 32.241 15.063 -42.131 1.00 95.81 178 LEU A N 1
ATOM 1435 C CA . LEU A 1 178 ? 31.230 14.042 -41.869 1.00 95.81 178 LEU A CA 1
ATOM 1436 C C . LEU A 1 178 ? 31.638 13.119 -40.712 1.00 95.81 178 LEU A C 1
ATOM 1438 O O . LEU A 1 178 ? 30.818 12.819 -39.846 1.00 95.81 178 LEU A O 1
ATOM 1442 N N . GLN A 1 179 ? 32.897 12.678 -40.667 1.00 96.19 179 GLN A N 1
ATOM 1443 C CA . GLN A 1 179 ? 33.411 11.847 -39.577 1.00 96.19 179 GLN A CA 1
ATOM 1444 C C . GLN A 1 179 ? 33.349 12.575 -38.225 1.00 96.19 179 GLN A C 1
ATOM 1446 O O . GLN A 1 179 ? 32.955 11.977 -37.223 1.00 96.19 179 GLN A O 1
ATOM 1451 N N . GLU A 1 180 ? 33.701 13.859 -38.191 1.00 96.31 180 GLU A N 1
ATOM 1452 C CA . GLU A 1 180 ? 33.613 14.699 -36.995 1.00 96.31 180 GLU A CA 1
ATOM 1453 C C . GLU A 1 180 ? 32.160 14.916 -36.560 1.00 96.31 180 GLU A C 1
ATOM 1455 O O . GLU A 1 180 ? 31.853 14.782 -35.373 1.00 96.31 180 GLU A O 1
ATOM 1460 N N . ALA A 1 181 ? 31.248 15.162 -37.506 1.00 96.31 181 ALA A N 1
ATOM 1461 C CA . ALA A 1 181 ? 29.819 15.273 -37.231 1.00 96.31 181 ALA A CA 1
ATOM 1462 C C . ALA A 1 181 ? 29.251 13.972 -36.639 1.00 96.31 181 ALA A C 1
ATOM 1464 O O . ALA A 1 181 ? 28.562 14.015 -35.618 1.00 96.31 181 ALA A O 1
ATOM 1465 N N . TYR A 1 182 ? 29.598 12.811 -37.208 1.00 94.94 182 TYR A N 1
ATOM 1466 C CA . TYR A 1 182 ? 29.212 11.508 -36.656 1.00 94.94 182 TYR A CA 1
ATOM 1467 C C . TYR A 1 182 ? 29.762 11.288 -35.246 1.00 94.94 182 TYR A C 1
ATOM 1469 O O . TYR A 1 182 ? 29.034 10.838 -34.361 1.00 94.94 182 TYR A O 1
ATOM 1477 N N . LEU A 1 183 ? 31.033 11.624 -35.008 1.00 96.25 183 LEU A N 1
ATOM 1478 C CA . LEU A 1 183 ? 31.645 11.491 -33.687 1.00 96.25 183 LEU A CA 1
ATOM 1479 C C . LEU A 1 183 ? 30.963 12.405 -32.657 1.00 96.25 183 LEU A C 1
ATOM 1481 O O . LEU A 1 183 ? 30.751 11.997 -31.517 1.00 96.25 183 LEU A O 1
ATOM 1485 N N . SER A 1 184 ? 30.618 13.630 -33.058 1.00 97.31 184 SER A N 1
ATOM 1486 C CA . SER A 1 184 ? 29.915 14.601 -32.218 1.00 97.31 184 SER A CA 1
ATOM 1487 C C . SER A 1 184 ? 28.515 14.112 -31.839 1.00 97.31 184 SER A C 1
ATOM 1489 O O . SER A 1 184 ? 28.180 14.069 -30.656 1.00 97.31 184 SER A O 1
ATOM 1491 N N . ILE A 1 185 ? 27.734 13.645 -32.821 1.00 96.00 185 ILE A N 1
ATOM 1492 C CA . ILE A 1 185 ? 26.386 13.102 -32.595 1.00 96.00 185 ILE A CA 1
ATOM 1493 C C . ILE A 1 185 ? 26.439 11.883 -31.672 1.00 96.00 185 ILE A C 1
ATOM 1495 O O . ILE A 1 185 ? 25.675 11.818 -30.714 1.00 96.00 185 ILE A O 1
ATOM 1499 N N . ASN A 1 186 ? 27.365 10.947 -31.899 1.00 95.75 186 ASN A N 1
ATOM 1500 C CA . ASN A 1 186 ? 27.498 9.767 -31.042 1.00 95.75 186 ASN A CA 1
ATOM 1501 C C . ASN A 1 186 ? 27.857 10.142 -29.597 1.00 95.75 186 ASN A C 1
ATOM 1503 O O . ASN A 1 186 ? 27.315 9.564 -28.660 1.00 95.75 186 ASN A O 1
ATOM 1507 N N . LYS A 1 187 ? 28.743 11.128 -29.396 1.00 96.19 187 LYS A N 1
ATOM 1508 C CA . LYS A 1 187 ? 29.069 11.633 -28.052 1.00 96.19 187 LYS A CA 1
ATOM 1509 C C . LYS A 1 187 ? 27.856 12.255 -27.368 1.00 96.19 187 LYS A C 1
ATOM 1511 O O . LYS A 1 187 ? 27.642 12.004 -26.186 1.00 96.19 187 LYS A O 1
ATOM 1516 N N . GLN A 1 188 ? 27.070 13.039 -28.101 1.00 96.12 188 GLN A N 1
ATOM 1517 C CA . GLN A 1 188 ? 25.854 13.643 -27.569 1.00 96.12 188 GLN A CA 1
ATOM 1518 C C . GLN A 1 188 ? 24.816 12.578 -27.201 1.00 96.12 188 GLN A C 1
ATOM 1520 O O . GLN A 1 188 ? 24.304 12.596 -26.090 1.00 96.12 188 GLN A O 1
ATOM 1525 N N . GLN A 1 189 ? 24.580 11.595 -28.073 1.00 95.38 189 GLN A N 1
ATOM 1526 C CA . GLN A 1 189 ? 23.663 10.487 -27.792 1.00 95.38 189 GLN A CA 1
ATOM 1527 C C . GLN A 1 189 ? 24.088 9.667 -26.568 1.00 95.38 189 GLN A C 1
ATOM 1529 O O . GLN A 1 189 ? 23.235 9.256 -25.786 1.00 95.38 189 GLN A O 1
ATOM 1534 N N . LEU A 1 190 ? 25.393 9.446 -26.375 1.00 94.69 190 LEU A N 1
ATOM 1535 C CA . LEU A 1 190 ? 25.910 8.784 -25.176 1.00 94.69 190 LEU A CA 1
ATOM 1536 C C . LEU A 1 190 ? 25.649 9.618 -23.915 1.00 94.69 190 LEU A C 1
ATOM 1538 O O . LEU A 1 190 ? 25.147 9.077 -22.933 1.00 94.69 190 LEU A O 1
ATOM 1542 N N . ALA A 1 191 ? 25.919 10.925 -23.954 1.00 94.75 191 ALA A N 1
ATOM 1543 C CA . ALA A 1 191 ? 25.642 11.822 -22.832 1.00 94.75 191 ALA A CA 1
ATOM 1544 C C . ALA A 1 191 ? 24.138 11.876 -22.496 1.00 94.75 191 ALA A C 1
ATOM 1546 O O . ALA A 1 191 ? 23.747 11.754 -21.334 1.00 94.75 191 ALA A O 1
ATOM 1547 N N . ASP A 1 192 ? 23.279 11.973 -23.511 1.00 96.19 192 ASP A N 1
ATOM 1548 C CA . ASP A 1 192 ? 21.824 11.957 -23.345 1.00 96.19 192 ASP A CA 1
ATOM 1549 C C . ASP A 1 192 ? 21.349 10.605 -22.781 1.00 96.19 192 ASP A C 1
ATOM 1551 O O . ASP A 1 192 ? 20.524 10.557 -21.868 1.00 96.19 192 ASP A O 1
ATOM 1555 N N . SER A 1 193 ? 21.924 9.490 -23.241 1.00 95.94 193 SER A N 1
ATOM 1556 C CA . SER A 1 193 ? 21.619 8.160 -22.707 1.00 95.94 193 SER A CA 1
ATOM 1557 C C . SER A 1 193 ? 22.034 8.006 -21.241 1.00 95.94 193 SER A C 1
ATOM 1559 O O . SER A 1 193 ? 21.318 7.364 -20.469 1.00 95.94 193 SER A O 1
ATOM 1561 N N . GLU A 1 194 ? 23.174 8.565 -20.832 1.00 96.50 194 GLU A N 1
ATOM 1562 C CA . GLU A 1 194 ? 23.626 8.529 -19.437 1.00 96.50 194 GLU A CA 1
ATOM 1563 C C . GLU A 1 194 ? 22.722 9.359 -18.526 1.00 96.50 194 GLU A C 1
ATOM 1565 O O . GLU A 1 194 ? 22.343 8.892 -17.449 1.00 96.50 194 GLU A O 1
ATOM 1570 N N . THR A 1 195 ? 22.324 10.555 -18.966 1.00 96.88 195 THR A N 1
ATOM 1571 C CA . THR A 1 195 ? 21.390 11.397 -18.204 1.00 96.88 195 THR A CA 1
ATOM 1572 C C . THR A 1 195 ? 20.020 10.737 -18.070 1.00 96.88 195 THR A C 1
ATOM 1574 O O . THR A 1 195 ? 19.471 10.704 -16.967 1.00 96.88 195 THR A O 1
ATOM 1577 N N . PHE A 1 196 ? 19.500 10.126 -19.140 1.00 95.81 196 PHE A N 1
ATOM 1578 C CA . PHE A 1 196 ? 18.248 9.372 -19.090 1.00 95.81 196 PHE A CA 1
ATOM 1579 C C . PHE A 1 196 ? 18.337 8.181 -18.129 1.00 95.81 196 PHE A C 1
ATOM 1581 O O . PHE A 1 196 ? 17.424 7.950 -17.336 1.00 95.81 196 PHE A O 1
ATOM 1588 N N . ARG A 1 197 ? 19.459 7.450 -18.139 1.00 97.62 197 ARG A N 1
ATOM 1589 C CA . ARG A 1 197 ? 19.702 6.345 -17.203 1.00 97.62 197 ARG A CA 1
ATOM 1590 C C . ARG A 1 197 ? 19.668 6.817 -15.747 1.00 97.62 197 ARG A C 1
ATOM 1592 O O . ARG A 1 197 ? 19.016 6.174 -14.931 1.00 97.62 197 ARG A O 1
ATOM 1599 N N . LEU A 1 198 ? 20.319 7.937 -15.430 1.00 97.44 198 LEU A N 1
ATOM 1600 C CA . LEU A 1 198 ? 20.318 8.505 -14.075 1.00 97.44 198 LEU A CA 1
ATOM 1601 C C . LEU A 1 198 ? 18.920 8.974 -13.641 1.00 97.44 198 LEU A C 1
ATOM 1603 O O . LEU A 1 198 ? 18.526 8.773 -12.491 1.00 97.44 198 LEU A O 1
ATOM 1607 N N . GLN A 1 199 ? 18.145 9.566 -14.554 1.00 97.44 199 GLN A N 1
ATOM 1608 C CA . GLN A 1 199 ? 16.754 9.944 -14.284 1.00 97.44 199 GLN A CA 1
ATOM 1609 C C . GLN A 1 199 ? 15.885 8.714 -14.010 1.00 97.44 199 GLN A C 1
ATOM 1611 O O . GLN A 1 199 ? 15.104 8.712 -13.060 1.00 97.44 199 GLN A O 1
ATOM 1616 N N . LEU A 1 200 ? 16.050 7.649 -14.799 1.00 97.62 200 LEU A N 1
ATOM 1617 C CA . LEU A 1 200 ? 15.335 6.393 -14.602 1.00 97.62 200 LEU A CA 1
ATOM 1618 C C . LEU A 1 200 ? 15.674 5.757 -13.248 1.00 97.62 200 LEU A C 1
ATOM 1620 O O . LEU A 1 200 ? 14.767 5.318 -12.546 1.00 97.62 200 LEU A O 1
ATOM 1624 N N . GLU A 1 201 ? 16.952 5.743 -12.867 1.00 98.00 201 GLU A N 1
ATOM 1625 C CA . GLU A 1 201 ? 17.410 5.250 -11.564 1.00 98.00 201 GLU A CA 1
ATOM 1626 C C . GLU A 1 201 ? 16.816 6.071 -10.409 1.00 98.00 201 GLU A C 1
ATOM 1628 O O . GLU A 1 201 ? 16.305 5.507 -9.442 1.00 98.00 201 GLU A O 1
ATOM 1633 N N . THR A 1 202 ? 16.784 7.400 -10.543 1.00 98.00 202 THR A N 1
ATOM 1634 C CA . THR A 1 202 ? 16.155 8.294 -9.556 1.00 98.00 202 THR A CA 1
ATOM 1635 C C . THR A 1 202 ? 14.667 7.976 -9.389 1.00 98.00 202 THR A C 1
ATOM 1637 O O . THR A 1 202 ? 14.212 7.744 -8.272 1.00 98.00 202 THR A O 1
ATOM 1640 N N . VAL A 1 203 ? 13.918 7.866 -10.493 1.00 97.50 203 VAL A N 1
ATOM 1641 C CA . VAL A 1 203 ? 12.484 7.527 -10.463 1.00 97.50 203 VAL A CA 1
ATOM 1642 C C . VAL A 1 203 ? 12.247 6.126 -9.888 1.00 97.50 203 VAL A C 1
ATOM 1644 O O . VAL A 1 203 ? 11.274 5.902 -9.168 1.00 97.50 203 VAL A O 1
ATOM 1647 N N . GLN A 1 204 ? 13.124 5.163 -10.178 1.00 97.88 204 GLN A N 1
ATOM 1648 C CA . GLN A 1 204 ? 13.044 3.820 -9.600 1.00 97.88 204 GLN A CA 1
ATOM 1649 C C . GLN A 1 204 ? 13.263 3.838 -8.085 1.00 97.88 204 GLN A C 1
ATOM 1651 O O . GLN A 1 204 ? 12.519 3.171 -7.364 1.00 97.88 204 GLN A O 1
ATOM 1656 N N . ASN A 1 205 ? 14.222 4.623 -7.597 1.00 97.56 205 ASN A N 1
ATOM 1657 C CA . ASN A 1 205 ? 14.466 4.786 -6.167 1.00 97.56 205 ASN A CA 1
ATOM 1658 C C . ASN A 1 205 ? 13.280 5.469 -5.470 1.00 97.56 205 ASN A C 1
ATOM 1660 O O . ASN A 1 205 ? 12.777 4.941 -4.482 1.00 97.56 205 ASN A O 1
ATOM 1664 N N . GLU A 1 206 ? 12.745 6.554 -6.038 1.00 98.00 206 GLU A N 1
ATOM 1665 C CA . GLU A 1 206 ? 11.541 7.221 -5.518 1.00 98.00 206 GLU A CA 1
ATOM 1666 C C . GLU A 1 206 ? 10.337 6.271 -5.459 1.00 98.00 206 GLU A C 1
ATOM 1668 O O . GLU A 1 206 ? 9.602 6.233 -4.470 1.00 98.00 206 GLU A O 1
ATOM 1673 N N . ARG A 1 207 ? 10.144 5.452 -6.501 1.00 97.69 207 ARG A N 1
ATOM 1674 C CA . ARG A 1 207 ? 9.096 4.426 -6.526 1.00 97.69 207 ARG A CA 1
ATOM 1675 C C . ARG A 1 207 ? 9.286 3.412 -5.399 1.00 97.69 207 ARG A C 1
ATOM 1677 O O . ARG A 1 207 ? 8.306 3.056 -4.747 1.00 97.69 207 ARG A O 1
ATOM 1684 N N . ASN A 1 208 ? 10.510 2.938 -5.179 1.00 97.88 208 ASN A N 1
ATOM 1685 C CA . ASN A 1 208 ? 10.811 1.972 -4.123 1.00 97.88 208 ASN A CA 1
ATOM 1686 C C . ASN A 1 208 ? 10.537 2.566 -2.734 1.00 97.88 208 ASN A C 1
ATOM 1688 O O . ASN A 1 208 ? 9.871 1.922 -1.922 1.00 97.88 208 ASN A O 1
ATOM 1692 N N . ASP A 1 209 ? 10.942 3.813 -2.493 1.00 98.25 209 ASP A N 1
ATOM 1693 C CA . ASP A 1 209 ? 10.668 4.529 -1.242 1.00 98.25 209 ASP A CA 1
ATOM 1694 C C . ASP A 1 209 ? 9.164 4.707 -0.998 1.00 98.25 209 ASP A C 1
ATOM 1696 O O . ASP A 1 209 ? 8.674 4.519 0.119 1.00 98.25 209 ASP A O 1
ATOM 1700 N N . LEU A 1 210 ? 8.402 5.043 -2.044 1.00 97.81 210 LEU A N 1
ATOM 1701 C CA . LEU A 1 210 ? 6.946 5.153 -1.958 1.00 97.81 210 LEU A CA 1
ATOM 1702 C C . LEU A 1 210 ? 6.283 3.803 -1.669 1.00 97.81 210 LEU A C 1
ATOM 1704 O O . LEU A 1 210 ? 5.340 3.751 -0.882 1.00 97.81 210 LEU A O 1
ATOM 1708 N N . VAL A 1 211 ? 6.773 2.710 -2.260 1.00 98.06 211 VAL A N 1
ATOM 1709 C CA . VAL A 1 211 ? 6.282 1.354 -1.970 1.00 98.06 211 VAL A CA 1
ATOM 1710 C C . VAL A 1 211 ? 6.542 0.982 -0.510 1.00 98.06 211 VAL A C 1
ATOM 1712 O O . VAL A 1 211 ? 5.637 0.470 0.149 1.00 98.06 211 VAL A O 1
ATOM 1715 N N . LEU A 1 212 ? 7.730 1.282 0.021 1.00 98.06 212 LEU A N 1
ATOM 1716 C CA . LEU A 1 212 ? 8.052 1.044 1.431 1.00 98.06 212 LEU A CA 1
ATOM 1717 C C . LEU A 1 212 ? 7.122 1.832 2.362 1.00 98.06 212 LEU A C 1
ATOM 1719 O O . LEU A 1 212 ? 6.492 1.233 3.233 1.00 98.06 212 LEU A O 1
ATOM 1723 N N . LYS A 1 213 ? 6.940 3.136 2.119 1.00 98.19 213 LYS A N 1
ATOM 1724 C CA . LYS A 1 213 ? 6.005 3.972 2.895 1.00 98.19 213 LYS A CA 1
ATOM 1725 C C . LYS A 1 213 ? 4.568 3.461 2.822 1.00 98.19 213 LYS A C 1
ATOM 1727 O O . LYS A 1 213 ? 3.859 3.459 3.822 1.00 98.19 213 LYS A O 1
ATOM 1732 N N . ASN A 1 214 ? 4.124 3.010 1.651 1.00 97.88 214 ASN A N 1
ATOM 1733 C CA . ASN A 1 214 ? 2.774 2.477 1.488 1.00 97.88 214 ASN A CA 1
ATOM 1734 C C . ASN A 1 214 ? 2.578 1.175 2.283 1.00 97.88 214 ASN A C 1
ATOM 1736 O O . ASN A 1 214 ? 1.546 0.988 2.923 1.00 97.88 214 ASN A O 1
ATOM 1740 N N . ASN A 1 215 ? 3.593 0.308 2.322 1.00 97.44 215 ASN A N 1
ATOM 1741 C CA . ASN A 1 215 ? 3.567 -0.897 3.153 1.00 97.44 215 ASN A CA 1
ATOM 1742 C C . ASN A 1 215 ? 3.524 -0.561 4.654 1.00 97.44 215 ASN A C 1
ATOM 1744 O O . ASN A 1 215 ? 2.799 -1.211 5.407 1.00 97.44 215 ASN A O 1
ATOM 1748 N N . GLU A 1 216 ? 4.255 0.466 5.095 1.00 98.19 216 GLU A N 1
ATOM 1749 C CA . GLU A 1 216 ? 4.192 0.957 6.478 1.00 98.19 216 GLU A CA 1
ATOM 1750 C C . GLU A 1 216 ? 2.798 1.495 6.827 1.00 98.19 216 GLU A C 1
ATOM 1752 O O . GLU A 1 216 ? 2.240 1.121 7.861 1.00 98.19 216 GLU A O 1
ATOM 1757 N N . PHE A 1 217 ? 2.189 2.300 5.951 1.00 98.00 217 PHE A N 1
ATOM 1758 C CA . PHE A 1 217 ? 0.822 2.786 6.151 1.00 98.00 217 PHE A CA 1
ATOM 1759 C C . PHE A 1 217 ? -0.210 1.655 6.154 1.00 98.00 217 PHE A C 1
ATOM 1761 O O . PHE A 1 217 ? -1.117 1.659 6.985 1.00 98.00 217 PHE A O 1
ATOM 1768 N N . ALA A 1 218 ? -0.064 0.652 5.286 1.00 97.69 218 ALA A N 1
ATOM 1769 C CA . ALA A 1 218 ? -0.929 -0.526 5.286 1.00 97.69 218 ALA A CA 1
ATOM 1770 C C . ALA A 1 218 ? -0.836 -1.303 6.612 1.00 97.69 218 ALA A C 1
ATOM 1772 O O . ALA A 1 218 ? -1.853 -1.750 7.152 1.00 97.69 218 ALA A O 1
ATOM 1773 N N . LYS A 1 219 ? 0.370 -1.412 7.182 1.00 97.88 219 LYS A N 1
ATOM 1774 C CA . LYS A 1 219 ? 0.574 -2.018 8.501 1.00 97.88 219 LYS A CA 1
ATOM 1775 C C . LYS A 1 219 ? -0.106 -1.203 9.605 1.00 97.88 219 LYS A C 1
ATOM 1777 O O . LYS A 1 219 ? -0.864 -1.772 10.385 1.00 97.88 219 LYS A O 1
ATOM 1782 N N . GLN A 1 220 ? 0.085 0.117 9.622 1.00 97.94 220 GLN A N 1
ATOM 1783 C CA . GLN A 1 220 ? -0.565 1.010 10.591 1.00 97.94 220 GLN A CA 1
ATOM 1784 C C . GLN A 1 220 ? -2.097 0.951 10.506 1.00 97.94 220 GLN A C 1
ATOM 1786 O O . GLN A 1 220 ? -2.772 0.937 11.532 1.00 97.94 220 GLN A O 1
ATOM 1791 N N . LEU A 1 221 ? -2.662 0.871 9.297 1.00 98.06 221 LEU A N 1
ATOM 1792 C CA . LEU A 1 221 ? -4.105 0.702 9.099 1.00 98.06 221 LEU A CA 1
ATOM 1793 C C . LEU A 1 221 ? -4.617 -0.620 9.677 1.00 98.06 221 LEU A C 1
ATOM 1795 O O . LEU A 1 221 ? -5.691 -0.653 10.275 1.00 98.06 221 LEU A O 1
ATOM 1799 N N . THR A 1 222 ? -3.843 -1.695 9.530 1.00 97.75 222 THR A N 1
ATOM 1800 C CA . THR A 1 222 ? -4.190 -3.008 10.090 1.00 97.75 222 THR A CA 1
ATOM 1801 C C . THR A 1 222 ? -4.170 -2.971 11.619 1.00 97.75 222 THR A C 1
ATOM 1803 O O . THR A 1 222 ? -5.126 -3.404 12.259 1.00 97.75 222 THR A O 1
ATOM 1806 N N . GLU A 1 223 ? -3.134 -2.373 12.213 1.00 97.69 223 GLU A N 1
ATOM 1807 C CA . GLU A 1 223 ? -3.038 -2.172 13.665 1.00 97.69 223 GLU A CA 1
ATOM 1808 C C . GLU A 1 223 ? -4.203 -1.319 14.198 1.00 97.69 223 GLU A C 1
ATOM 1810 O O . GLU A 1 223 ? -4.788 -1.629 15.237 1.00 97.69 223 GLU A O 1
ATOM 1815 N N . LEU A 1 224 ? -4.601 -0.275 13.464 1.00 98.19 224 LEU A N 1
ATOM 1816 C CA . LEU A 1 224 ? -5.728 0.577 13.839 1.00 98.19 224 LEU A CA 1
ATOM 1817 C C . LEU A 1 224 ? -7.070 -0.169 13.768 1.00 98.19 224 LEU A C 1
ATOM 1819 O O . LEU A 1 224 ? -7.913 0.011 14.648 1.00 98.19 224 LEU A O 1
ATOM 1823 N N . ALA A 1 225 ? -7.253 -1.050 12.782 1.00 97.56 225 ALA A N 1
ATOM 1824 C CA . ALA A 1 225 ? -8.430 -1.912 12.688 1.00 97.56 225 ALA A CA 1
ATOM 1825 C C . ALA A 1 225 ? -8.517 -2.909 13.862 1.00 97.56 225 ALA A C 1
ATOM 1827 O O . ALA A 1 225 ? -9.600 -3.128 14.414 1.00 97.56 225 ALA A O 1
ATOM 1828 N N . GLU A 1 226 ? -7.387 -3.471 14.305 1.00 97.94 226 GLU A N 1
ATOM 1829 C CA . GLU A 1 226 ? -7.348 -4.312 15.509 1.00 97.94 226 GLU A CA 1
ATOM 1830 C C . GLU A 1 226 ? -7.736 -3.528 16.766 1.00 97.94 226 GLU A C 1
ATOM 1832 O O . GLU A 1 226 ? -8.536 -4.003 17.575 1.00 97.94 226 GLU A O 1
ATOM 1837 N N . VAL A 1 227 ? -7.198 -2.315 16.932 1.00 97.81 227 VAL A N 1
ATOM 1838 C CA . VAL A 1 227 ? -7.538 -1.442 18.066 1.00 97.81 227 VAL A CA 1
ATOM 1839 C C . VAL A 1 227 ? -9.024 -1.093 18.056 1.00 97.81 227 VAL A C 1
ATOM 1841 O O . VAL A 1 227 ? -9.672 -1.175 19.098 1.00 97.81 227 VAL A O 1
ATOM 1844 N N . GLN A 1 228 ? -9.589 -0.772 16.891 1.00 97.88 228 GLN A N 1
ATOM 1845 C CA . GLN A 1 228 ? -11.017 -0.494 16.749 1.00 97.88 228 GLN A CA 1
ATOM 1846 C C . GLN A 1 228 ? -11.880 -1.702 17.137 1.00 97.88 228 GLN A C 1
ATOM 1848 O O . GLN A 1 228 ? -12.905 -1.537 17.797 1.00 97.88 228 GLN A O 1
ATOM 1853 N N . THR A 1 229 ? -11.455 -2.913 16.774 1.00 97.56 229 THR A N 1
ATOM 1854 C CA . THR A 1 229 ? -12.163 -4.149 17.138 1.00 97.56 229 THR A CA 1
ATOM 1855 C C . THR A 1 229 ? -12.143 -4.364 18.654 1.00 97.56 229 THR A C 1
ATOM 1857 O O . THR A 1 229 ? -13.195 -4.568 19.257 1.00 97.56 229 THR A O 1
ATOM 1860 N N . ARG A 1 230 ? -10.975 -4.211 19.297 1.00 97.88 230 ARG A N 1
ATOM 1861 C CA . ARG A 1 230 ? -10.852 -4.297 20.767 1.00 97.88 230 ARG A CA 1
ATOM 1862 C C . ARG A 1 230 ? -11.694 -3.238 21.480 1.00 97.88 230 ARG A C 1
ATOM 1864 O O . ARG A 1 230 ? -12.259 -3.505 22.536 1.00 97.88 230 ARG A O 1
ATOM 1871 N N . GLU A 1 231 ? -11.795 -2.037 20.918 1.00 97.81 231 GLU A N 1
ATOM 1872 C CA . GLU A 1 231 ? -12.631 -0.976 21.484 1.00 97.81 231 GLU A CA 1
ATOM 1873 C C . GLU A 1 231 ? -14.126 -1.317 21.392 1.00 97.81 231 GLU A C 1
ATOM 1875 O O . GLU A 1 231 ? -14.860 -1.121 22.359 1.00 97.81 231 GLU A O 1
ATOM 1880 N N . GLN A 1 232 ? -14.582 -1.902 20.281 1.00 97.69 232 GLN A N 1
ATOM 1881 C CA . GLN A 1 232 ? -15.962 -2.386 20.157 1.00 97.69 232 GLN A CA 1
ATOM 1882 C C . GLN A 1 232 ? -16.278 -3.501 21.163 1.00 97.69 232 GLN A C 1
ATOM 1884 O O . GLN A 1 232 ? -17.347 -3.493 21.777 1.00 97.69 232 GLN A O 1
ATOM 1889 N N . GLU A 1 233 ? -15.348 -4.434 21.376 1.00 97.69 233 GLU A N 1
ATOM 1890 C CA . GLU A 1 233 ? -15.483 -5.479 22.397 1.00 97.69 233 GLU A CA 1
ATOM 1891 C C . GLU A 1 233 ? -15.617 -4.872 23.800 1.00 97.69 233 GLU A C 1
ATOM 1893 O O . GLU A 1 233 ? -16.563 -5.198 24.525 1.00 97.69 233 GLU A O 1
ATOM 1898 N N . ARG A 1 234 ? -14.747 -3.914 24.152 1.00 97.56 234 ARG A N 1
ATOM 1899 C CA . ARG A 1 234 ? -14.818 -3.187 25.431 1.00 97.56 234 ARG A CA 1
ATOM 1900 C C . ARG A 1 234 ? -16.132 -2.434 25.601 1.00 97.56 234 ARG A C 1
ATOM 1902 O O . ARG A 1 234 ? -16.707 -2.458 26.686 1.00 97.56 234 ARG A O 1
ATOM 1909 N N . GLN A 1 235 ? -16.640 -1.789 24.553 1.00 97.81 235 GLN A N 1
ATOM 1910 C CA . GLN A 1 235 ? -17.946 -1.126 24.599 1.00 97.81 235 GLN A CA 1
ATOM 1911 C C . GLN A 1 235 ? -19.080 -2.126 24.861 1.00 97.81 235 GLN A C 1
ATOM 1913 O O . GLN A 1 235 ? -19.976 -1.846 25.662 1.00 97.81 235 GLN A O 1
ATOM 1918 N N . GLY A 1 236 ? -19.017 -3.316 24.258 1.00 98.00 236 GLY A N 1
ATOM 1919 C CA . GLY A 1 236 ? -19.949 -4.408 24.539 1.00 98.00 236 GLY A CA 1
ATOM 1920 C C . GLY A 1 236 ? -19.883 -4.901 25.990 1.00 98.00 236 GLY A C 1
ATOM 1921 O O . GLY A 1 236 ? -20.920 -5.164 26.602 1.00 98.00 236 GLY A O 1
ATOM 1922 N N . GLU A 1 237 ? -18.686 -4.998 26.571 1.00 97.81 237 GLU A N 1
ATOM 1923 C CA . GLU A 1 237 ? -18.501 -5.340 27.988 1.00 97.81 237 GLU A CA 1
ATOM 1924 C C . GLU A 1 237 ? -19.052 -4.263 28.926 1.00 97.81 237 GLU A C 1
ATOM 1926 O O . GLU A 1 237 ? -19.769 -4.588 29.873 1.00 97.81 237 GLU A O 1
ATOM 1931 N N . ILE A 1 238 ? -18.792 -2.985 28.636 1.00 97.81 238 ILE A N 1
ATOM 1932 C CA . ILE A 1 238 ? -19.336 -1.856 29.403 1.00 97.81 238 ILE A CA 1
ATOM 1933 C C . ILE A 1 238 ? -20.867 -1.890 29.389 1.00 97.81 238 ILE A C 1
ATOM 1935 O O . ILE A 1 238 ? -21.490 -1.755 30.441 1.00 97.81 238 ILE A O 1
ATOM 1939 N N . ALA A 1 239 ? -21.489 -2.135 28.232 1.00 97.75 239 ALA A N 1
ATOM 1940 C CA . ALA A 1 239 ? -22.943 -2.245 28.133 1.00 97.75 239 ALA A CA 1
ATOM 1941 C C . ALA A 1 239 ? -23.504 -3.392 28.995 1.00 97.75 239 ALA A C 1
ATOM 1943 O O . ALA A 1 239 ? -24.508 -3.214 29.686 1.00 97.75 239 ALA A O 1
ATOM 1944 N N . LYS A 1 240 ? -22.833 -4.554 29.012 1.00 98.00 240 LYS A N 1
ATOM 1945 C CA . LYS A 1 240 ? -23.212 -5.687 29.876 1.00 98.00 240 LYS A CA 1
ATOM 1946 C C . LYS A 1 240 ? -23.093 -5.341 31.360 1.00 98.00 240 LYS A C 1
ATOM 1948 O O . LYS A 1 240 ? -24.003 -5.649 32.127 1.00 98.00 240 LYS A O 1
ATOM 1953 N N . LEU A 1 241 ? -21.990 -4.707 31.763 1.00 98.12 241 LEU A N 1
ATOM 1954 C CA . LEU A 1 241 ? -21.765 -4.293 33.150 1.00 98.12 241 LEU A CA 1
ATOM 1955 C C . LEU A 1 241 ? -22.790 -3.251 33.604 1.00 98.12 241 LEU A C 1
ATOM 1957 O O . LEU A 1 241 ? -23.326 -3.380 34.701 1.00 98.12 241 LEU A O 1
ATOM 1961 N N . ASN A 1 242 ? -23.126 -2.282 32.750 1.00 98.00 242 ASN A N 1
ATOM 1962 C CA . ASN A 1 242 ? -24.168 -1.297 33.041 1.00 98.00 242 ASN A CA 1
ATOM 1963 C C . ASN A 1 242 ? -25.538 -1.961 33.221 1.00 98.00 242 ASN A C 1
ATOM 1965 O O . ASN A 1 242 ? -26.220 -1.687 34.203 1.00 98.00 242 ASN A O 1
ATOM 1969 N N . GLY A 1 243 ? -25.912 -2.906 32.352 1.00 98.06 243 GLY A N 1
ATOM 1970 C CA . GLY A 1 243 ? -27.159 -3.660 32.523 1.00 98.06 243 GLY A CA 1
ATOM 1971 C C . GLY A 1 243 ? -27.200 -4.468 33.829 1.00 98.06 243 GLY A C 1
ATOM 1972 O O . GLY A 1 243 ? -28.231 -4.517 34.503 1.00 98.06 243 GLY A O 1
ATOM 1973 N N . ALA A 1 244 ? -26.074 -5.070 34.228 1.00 98.00 244 ALA A N 1
ATOM 1974 C CA . ALA A 1 244 ? -25.961 -5.769 35.509 1.00 98.00 244 ALA A CA 1
ATOM 1975 C C . ALA A 1 244 ? -26.056 -4.808 36.708 1.00 98.00 244 ALA A C 1
ATOM 1977 O O . ALA A 1 244 ? -26.691 -5.143 37.711 1.00 98.00 244 ALA A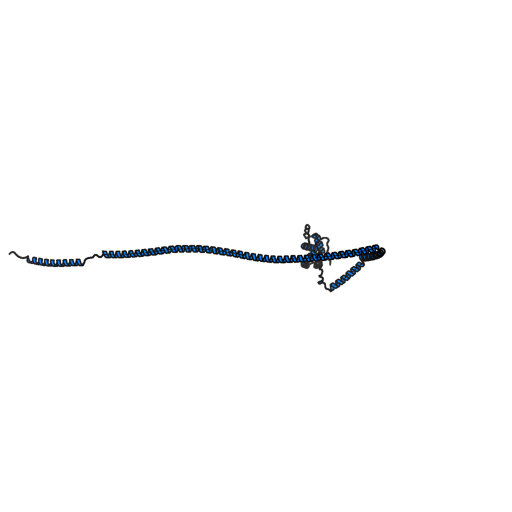 O 1
ATOM 1978 N N . LEU A 1 245 ? -25.464 -3.616 36.602 1.00 98.06 245 LEU A N 1
ATOM 1979 C CA . LEU A 1 245 ? -25.553 -2.573 37.621 1.00 98.06 245 LEU A CA 1
ATOM 1980 C C . LEU A 1 245 ? -27.001 -2.101 37.803 1.00 98.06 245 LEU A C 1
ATOM 1982 O O . LEU A 1 245 ? -27.500 -2.122 38.923 1.00 98.06 245 LEU A O 1
ATOM 1986 N N . GLU A 1 246 ? -27.710 -1.792 36.716 1.00 97.69 246 GLU A N 1
ATOM 1987 C CA . GLU A 1 246 ? -29.130 -1.407 36.753 1.00 97.69 246 GLU A CA 1
ATOM 1988 C C . GLU A 1 246 ? -30.028 -2.503 37.355 1.00 97.69 246 GLU A C 1
ATOM 1990 O O . GLU A 1 246 ? -31.037 -2.222 38.007 1.00 97.69 246 GLU A O 1
ATOM 1995 N N . ALA A 1 247 ? -29.707 -3.781 37.125 1.00 97.44 247 ALA A N 1
ATOM 1996 C CA . ALA A 1 247 ? -30.418 -4.892 37.755 1.00 97.44 247 ALA A CA 1
ATOM 1997 C C . ALA A 1 247 ? -30.185 -4.917 39.275 1.00 97.44 247 ALA A C 1
ATOM 1999 O O . ALA A 1 247 ? -31.141 -5.030 40.042 1.00 97.44 247 ALA A O 1
ATOM 2000 N N . ARG A 1 248 ? -28.935 -4.735 39.721 1.00 96.69 248 ARG A N 1
ATOM 2001 C CA . ARG A 1 248 ? -28.601 -4.653 41.152 1.00 96.69 248 ARG A CA 1
ATOM 2002 C C . ARG A 1 248 ? -29.201 -3.428 41.828 1.00 96.69 248 ARG A C 1
ATOM 2004 O O . ARG A 1 248 ? -29.677 -3.543 42.952 1.00 96.69 248 ARG A O 1
ATOM 2011 N N . GLU A 1 249 ? -29.235 -2.279 41.164 1.00 97.62 249 GLU A N 1
ATOM 2012 C CA . GLU A 1 249 ? -29.897 -1.083 41.692 1.00 97.62 249 GLU A CA 1
ATOM 2013 C C . GLU A 1 249 ? -31.391 -1.327 41.928 1.00 97.62 249 GLU A C 1
ATOM 2015 O O . GLU A 1 249 ? -31.913 -0.962 42.983 1.00 97.62 249 GLU A O 1
ATOM 2020 N N . ARG A 1 250 ? -32.069 -2.031 41.011 1.00 96.81 250 ARG A N 1
ATOM 2021 C CA . ARG A 1 250 ? -33.466 -2.453 41.202 1.00 96.81 250 ARG A CA 1
ATOM 2022 C C . ARG A 1 250 ? -33.638 -3.391 42.395 1.00 96.81 250 ARG A C 1
ATOM 2024 O O . ARG A 1 250 ? -34.544 -3.181 43.195 1.00 96.81 250 ARG A O 1
ATOM 2031 N N . GLU A 1 251 ? -32.764 -4.381 42.559 1.00 97.44 251 GLU A N 1
ATOM 2032 C CA . GLU A 1 251 ? -32.785 -5.261 43.738 1.00 97.44 251 GLU A CA 1
ATOM 2033 C C . GLU A 1 251 ? -32.585 -4.480 45.046 1.00 97.44 251 GLU A C 1
ATOM 2035 O O . GLU A 1 251 ? -33.278 -4.734 46.031 1.00 97.44 251 GLU A O 1
ATOM 2040 N N . VAL A 1 252 ? -31.677 -3.499 45.061 1.00 97.75 252 VAL A N 1
ATOM 2041 C CA . VAL A 1 252 ? -31.451 -2.630 46.226 1.00 97.75 252 VAL A CA 1
ATOM 2042 C C . VAL A 1 252 ? -32.694 -1.804 46.551 1.00 97.75 252 VAL A C 1
ATOM 2044 O O . VAL A 1 252 ? -33.020 -1.658 47.728 1.00 97.75 252 VAL A O 1
ATOM 2047 N N . ILE A 1 253 ? -33.401 -1.281 45.544 1.00 97.50 253 ILE A N 1
ATOM 2048 C CA . ILE A 1 253 ? -34.671 -0.566 45.746 1.00 97.50 253 ILE A CA 1
ATOM 2049 C C . ILE A 1 253 ? -35.703 -1.496 46.395 1.00 97.50 253 ILE A C 1
ATOM 2051 O O . ILE A 1 253 ? -36.254 -1.142 47.435 1.00 97.50 253 ILE A O 1
ATOM 2055 N N . VAL A 1 254 ? -35.885 -2.710 45.865 1.00 97.62 254 VAL A N 1
ATOM 2056 C CA . VAL A 1 254 ? -36.819 -3.702 46.431 1.00 97.62 254 VAL A CA 1
ATOM 2057 C C . VAL A 1 254 ? -36.450 -4.059 47.875 1.00 97.62 254 VAL A C 1
ATOM 2059 O O . VAL A 1 254 ? -37.314 -4.098 48.749 1.00 97.62 254 VAL A O 1
ATOM 2062 N N . MET A 1 255 ? -35.166 -4.275 48.172 1.00 96.88 255 MET A N 1
ATOM 2063 C CA . MET A 1 255 ? -34.726 -4.536 49.546 1.00 96.88 255 MET A CA 1
ATOM 2064 C C . MET A 1 255 ? -34.971 -3.339 50.473 1.00 96.88 255 MET A C 1
ATOM 2066 O O . MET A 1 255 ? -35.349 -3.532 51.627 1.00 96.88 255 MET A O 1
ATOM 2070 N N . ARG A 1 256 ? -34.791 -2.100 49.998 1.00 97.06 256 ARG A N 1
ATOM 2071 C CA . ARG A 1 256 ? -35.108 -0.896 50.786 1.00 97.06 256 ARG A CA 1
ATOM 2072 C C . ARG A 1 256 ? -36.596 -0.810 51.111 1.00 97.06 256 ARG A C 1
ATOM 2074 O O . ARG A 1 256 ? -36.931 -0.509 52.254 1.00 97.06 256 ARG A O 1
ATOM 2081 N N . GLU A 1 257 ? -37.465 -1.114 50.152 1.00 97.12 257 GLU A N 1
ATOM 2082 C CA . GLU A 1 257 ? -38.915 -1.169 50.371 1.00 97.12 257 GLU A CA 1
ATOM 2083 C C . GLU A 1 257 ? -39.280 -2.231 51.419 1.00 97.12 257 GLU A C 1
ATOM 2085 O O . GLU A 1 257 ? -40.051 -1.952 52.337 1.00 97.12 257 GLU A O 1
ATOM 2090 N N . GLN A 1 258 ? -38.665 -3.417 51.354 1.00 97.50 258 GLN A N 1
ATOM 2091 C CA . GLN A 1 258 ? -38.853 -4.470 52.360 1.00 97.50 258 GLN A CA 1
ATOM 2092 C C . GLN A 1 258 ? -38.395 -4.033 53.757 1.00 97.50 258 GLN A C 1
ATOM 2094 O O . GLN A 1 258 ? -39.106 -4.253 54.737 1.00 97.50 258 GLN A O 1
ATOM 2099 N N . VAL A 1 259 ? -37.232 -3.382 53.869 1.00 97.12 259 VAL A N 1
ATOM 2100 C CA . VAL A 1 259 ? -36.740 -2.843 55.148 1.00 97.12 259 VAL A CA 1
ATOM 2101 C C . VAL A 1 259 ? -37.703 -1.795 55.704 1.00 97.12 259 VAL A C 1
ATOM 2103 O O . VAL A 1 259 ? -37.993 -1.808 56.899 1.00 97.12 259 VAL A O 1
ATOM 2106 N N . GLN A 1 260 ? -38.230 -0.913 54.854 1.00 96.81 260 GLN A N 1
ATOM 2107 C CA . GLN A 1 260 ? -39.186 0.110 55.270 1.00 96.81 260 GLN A CA 1
ATOM 2108 C C . GLN A 1 260 ? -40.510 -0.507 55.748 1.00 96.81 260 GLN A C 1
ATOM 2110 O O . GLN A 1 260 ? -41.055 -0.070 56.763 1.00 96.81 260 GLN A O 1
ATOM 2115 N N . ALA A 1 261 ? -40.997 -1.554 55.075 1.00 96.62 261 ALA A N 1
ATOM 2116 C CA . ALA A 1 261 ? -42.175 -2.304 55.506 1.00 96.62 261 ALA A CA 1
ATOM 2117 C C . ALA A 1 261 ? -41.959 -2.962 56.880 1.00 96.62 261 ALA A C 1
ATOM 2119 O O . ALA A 1 261 ? -42.767 -2.766 57.789 1.00 96.62 261 ALA A O 1
ATOM 2120 N N . LEU A 1 262 ? -40.827 -3.649 57.071 1.00 96.62 262 LEU A N 1
ATOM 2121 C CA . LEU A 1 262 ? -40.465 -4.277 58.348 1.00 96.62 262 LEU A CA 1
ATOM 2122 C C . LEU A 1 262 ? -40.323 -3.259 59.486 1.00 96.62 262 LEU A C 1
ATOM 2124 O O . LEU A 1 262 ? -40.746 -3.525 60.609 1.00 96.62 262 LEU A O 1
ATOM 2128 N N . GLN A 1 263 ? -39.758 -2.078 59.220 1.00 96.81 263 GLN A N 1
ATOM 2129 C CA . GLN A 1 263 ? -39.709 -0.992 60.204 1.00 96.81 263 GLN A CA 1
ATOM 2130 C C . GLN A 1 263 ? -41.114 -0.518 60.603 1.00 96.81 263 GLN A C 1
ATOM 2132 O O . GLN A 1 263 ? -41.355 -0.248 61.781 1.00 96.81 263 GLN A O 1
ATOM 2137 N N . GLY A 1 264 ? -42.047 -0.453 59.648 1.00 95.88 264 GLY A N 1
ATOM 2138 C CA . GLY A 1 264 ? -43.452 -0.143 59.908 1.00 95.88 264 GLY A CA 1
ATOM 2139 C C . GLY A 1 264 ? -44.131 -1.184 60.803 1.00 95.88 264 GLY A C 1
ATOM 2140 O O . GLY A 1 264 ? -44.744 -0.821 61.809 1.00 95.88 264 GLY A O 1
ATOM 2141 N N . GLU A 1 265 ? -43.974 -2.472 60.487 1.00 95.94 265 GLU A N 1
ATOM 2142 C CA . GLU A 1 265 ? -44.487 -3.578 61.311 1.00 95.94 265 GLU A CA 1
ATOM 2143 C C . GLU A 1 265 ? -43.880 -3.574 62.719 1.00 95.94 265 GLU A C 1
ATOM 2145 O O . GLU A 1 265 ? -44.590 -3.740 63.712 1.00 95.94 265 GLU A O 1
ATOM 2150 N N . PHE A 1 266 ? -42.575 -3.318 62.830 1.00 95.00 266 PHE A N 1
ATOM 2151 C CA . PHE A 1 266 ? -41.895 -3.207 64.118 1.00 95.00 266 PHE A CA 1
ATOM 2152 C C . PHE A 1 266 ? -42.445 -2.047 64.960 1.00 95.00 266 PHE A C 1
ATOM 2154 O O . PHE A 1 266 ? -42.690 -2.211 66.156 1.00 95.00 266 PHE A O 1
ATOM 2161 N N . GLY A 1 267 ? -42.708 -0.891 64.341 1.00 95.25 267 GLY A N 1
ATOM 2162 C CA . GLY A 1 267 ? -43.360 0.238 65.006 1.00 95.25 267 GLY A CA 1
ATOM 2163 C C . GLY A 1 267 ? -44.756 -0.115 65.528 1.00 95.25 267 GLY A C 1
ATOM 2164 O O . GLY A 1 267 ? -45.076 0.187 66.678 1.00 95.25 267 GLY A O 1
ATOM 2165 N N . GLN A 1 268 ? -45.570 -0.813 64.728 1.00 95.19 268 GLN A N 1
ATOM 2166 C CA . GLN A 1 268 ? -46.886 -1.299 65.165 1.00 95.19 268 GLN A CA 1
ATOM 2167 C C . GLN A 1 268 ? -46.771 -2.289 66.330 1.00 95.19 268 GLN A C 1
ATOM 2169 O O . GLN A 1 268 ? -47.523 -2.184 67.300 1.00 95.19 268 GLN A O 1
ATOM 2174 N N . LYS A 1 269 ? -45.799 -3.207 66.279 1.00 96.25 269 LYS A N 1
ATOM 2175 C CA . LYS A 1 269 ? -45.530 -4.160 67.362 1.00 96.25 269 LYS A CA 1
ATOM 2176 C C . LYS A 1 269 ? -45.223 -3.451 68.680 1.00 96.25 269 LYS A C 1
ATOM 2178 O O . LYS A 1 269 ? -45.815 -3.808 69.692 1.00 96.25 269 LYS A O 1
ATOM 2183 N N . LEU A 1 270 ? -44.366 -2.426 68.670 1.00 95.62 270 LEU A N 1
ATOM 2184 C CA . LEU A 1 270 ? -44.046 -1.640 69.871 1.00 95.62 270 LEU A CA 1
ATOM 2185 C C . LEU A 1 270 ? -45.284 -0.959 70.471 1.00 95.62 270 LEU A C 1
ATOM 2187 O O . LEU A 1 270 ? -45.449 -0.929 71.691 1.00 95.62 270 LEU A O 1
ATOM 2191 N N . VAL A 1 271 ? -46.176 -0.433 69.625 1.00 96.38 271 VAL A N 1
ATOM 2192 C CA . VAL A 1 271 ? -47.442 0.163 70.080 1.00 96.38 271 VAL A CA 1
ATOM 2193 C C . VAL A 1 271 ? -48.334 -0.895 70.731 1.00 96.38 271 VAL A C 1
ATOM 2195 O O . VAL A 1 271 ? -48.854 -0.658 71.820 1.00 96.38 271 VAL A O 1
ATOM 2198 N N . ILE A 1 272 ? -48.480 -2.068 70.109 1.00 95.75 272 ILE A N 1
ATOM 2199 C CA . ILE A 1 272 ? -49.274 -3.178 70.657 1.00 95.75 272 ILE A CA 1
ATOM 2200 C C . ILE A 1 272 ? -48.672 -3.685 71.974 1.00 95.75 272 ILE A C 1
ATOM 2202 O O . ILE A 1 272 ? -49.409 -3.902 72.930 1.00 95.75 272 ILE A O 1
ATOM 2206 N N . GLU A 1 273 ? -47.350 -3.836 72.071 1.00 94.88 273 GLU A N 1
ATOM 2207 C CA . GLU A 1 273 ? -46.667 -4.230 73.312 1.00 94.88 273 GLU A CA 1
ATOM 2208 C C . GLU A 1 273 ? -46.899 -3.209 74.440 1.00 94.88 273 GLU A C 1
ATOM 2210 O O . GLU A 1 273 ? -47.171 -3.585 75.582 1.00 94.88 273 GLU A O 1
ATOM 2215 N N . SER A 1 274 ? -46.876 -1.911 74.127 1.00 94.94 274 SER A N 1
ATOM 2216 C CA . SER A 1 274 ? -47.220 -0.842 75.076 1.00 94.94 274 SER A CA 1
ATOM 2217 C C . SER A 1 274 ? -48.694 -0.895 75.519 1.00 94.94 274 SER A C 1
ATOM 2219 O O . SER A 1 274 ? -49.014 -0.781 76.705 1.00 94.94 274 SER A O 1
ATOM 2221 N N . GLN A 1 275 ? -49.619 -1.146 74.588 1.00 95.25 275 GLN A N 1
ATOM 2222 C CA . GLN A 1 275 ? -51.037 -1.336 74.912 1.00 95.25 275 GLN A CA 1
ATOM 2223 C C . GLN A 1 275 ? -51.261 -2.585 75.772 1.00 95.25 275 GLN A C 1
ATOM 2225 O O . GLN A 1 275 ? -52.042 -2.545 76.724 1.00 95.25 275 GLN A O 1
ATOM 2230 N N . LEU A 1 276 ? -50.552 -3.678 75.482 1.00 95.69 276 LEU A N 1
ATOM 2231 C CA . LEU A 1 276 ? -50.623 -4.923 76.239 1.00 95.69 276 LEU A CA 1
ATOM 2232 C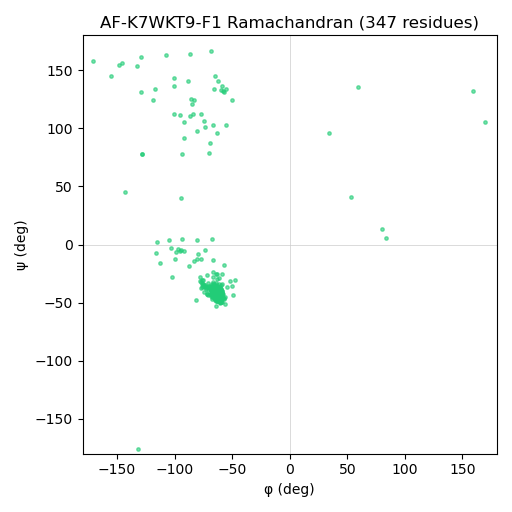 C . LEU A 1 276 ? -50.122 -4.732 77.671 1.00 95.69 276 LEU A C 1
ATOM 2234 O O . LEU A 1 276 ? -50.806 -5.150 78.601 1.00 95.69 276 LEU A O 1
ATOM 2238 N N . THR A 1 277 ? -48.977 -4.071 77.865 1.00 94.75 277 THR A N 1
ATOM 2239 C CA . THR A 1 277 ? -48.458 -3.778 79.213 1.00 94.75 277 THR A CA 1
ATOM 2240 C C . THR A 1 277 ? -49.413 -2.878 79.998 1.00 94.75 277 THR A C 1
ATOM 2242 O O . THR A 1 277 ? -49.689 -3.144 81.166 1.00 94.75 277 THR A O 1
ATOM 2245 N N . THR A 1 278 ? -50.018 -1.882 79.344 1.00 94.31 278 THR A N 1
ATOM 2246 C CA . THR A 1 278 ? -51.055 -1.035 79.957 1.00 94.31 278 THR A CA 1
ATOM 2247 C C . THR A 1 278 ? -52.288 -1.847 80.368 1.00 94.31 278 THR A C 1
ATOM 2249 O O . THR A 1 278 ? -52.800 -1.688 81.474 1.00 94.31 278 THR A O 1
ATOM 2252 N N . SER A 1 279 ? -52.765 -2.746 79.504 1.00 92.81 279 SER A N 1
ATOM 2253 C CA . SER A 1 279 ? -53.925 -3.593 79.796 1.00 92.81 279 SER A CA 1
ATOM 2254 C C . SER A 1 279 ? -53.634 -4.608 80.908 1.00 92.81 279 SER A C 1
ATOM 2256 O O . SER A 1 279 ? -54.467 -4.809 81.790 1.00 92.81 279 SER A O 1
ATOM 2258 N N . GLN A 1 280 ? -52.431 -5.190 80.938 1.00 95.50 280 GLN A N 1
ATOM 2259 C CA . GLN A 1 280 ? -51.974 -6.045 82.038 1.00 95.50 280 GLN A CA 1
ATOM 2260 C C . GLN A 1 280 ? -51.985 -5.300 83.378 1.00 95.50 280 GLN A C 1
ATOM 2262 O O . GLN A 1 280 ? -52.452 -5.850 84.374 1.00 95.50 280 GLN A O 1
ATOM 2267 N N . GLU A 1 281 ? -51.535 -4.043 83.403 1.00 94.25 281 GLU A N 1
ATOM 2268 C CA . GLU A 1 281 ? -51.577 -3.208 84.606 1.00 94.25 281 GLU A CA 1
ATOM 2269 C C . GLU A 1 281 ? -53.019 -2.895 85.037 1.00 94.25 281 GLU A C 1
ATOM 2271 O O . GLU A 1 281 ? -53.347 -3.001 86.218 1.00 94.25 281 GLU A O 1
ATOM 2276 N N . GLN A 1 282 ? -53.919 -2.599 84.093 1.00 93.19 282 GLN A N 1
ATOM 2277 C CA . GLN A 1 282 ? -55.347 -2.418 84.389 1.00 93.19 282 GLN A CA 1
ATOM 2278 C C . GLN A 1 282 ? -55.979 -3.684 84.981 1.00 93.19 282 GLN A C 1
ATOM 2280 O O . GLN A 1 282 ? -56.706 -3.602 85.969 1.00 93.19 282 GLN A O 1
ATOM 2285 N N . VAL A 1 283 ? -55.681 -4.863 84.424 1.00 93.62 283 VAL A N 1
ATOM 2286 C CA . VAL A 1 283 ? -56.149 -6.151 84.963 1.00 93.62 283 VAL A CA 1
ATOM 2287 C C . VAL A 1 283 ? -55.576 -6.400 86.358 1.00 93.62 283 VAL A C 1
ATOM 2289 O O . VAL A 1 283 ? -56.302 -6.853 87.241 1.00 93.62 283 VAL A O 1
ATOM 2292 N N . ARG A 1 284 ? -54.300 -6.068 86.594 1.00 94.44 284 ARG A N 1
ATOM 2293 C CA . ARG A 1 284 ? -53.672 -6.158 87.920 1.00 94.44 284 ARG A CA 1
ATOM 2294 C C . ARG A 1 284 ? -54.418 -5.294 88.939 1.00 94.44 284 ARG A C 1
ATOM 2296 O O . ARG A 1 284 ? -54.805 -5.798 89.990 1.00 94.44 284 ARG A O 1
ATOM 2303 N N . GLN A 1 285 ? -54.693 -4.036 88.601 1.00 94.12 285 GLN A N 1
ATOM 2304 C CA . GLN A 1 285 ? -55.447 -3.107 89.452 1.00 94.12 285 GLN A CA 1
ATOM 2305 C C . GLN A 1 285 ? -56.894 -3.564 89.685 1.00 94.12 285 GLN A C 1
ATOM 2307 O O . GLN A 1 285 ? -57.398 -3.475 90.809 1.00 94.12 285 GLN A O 1
ATOM 2312 N N . ALA A 1 286 ? -57.559 -4.089 88.652 1.00 91.69 286 ALA A N 1
ATOM 2313 C CA . ALA A 1 286 ? -58.896 -4.668 88.759 1.00 91.69 286 ALA A CA 1
ATOM 2314 C C . ALA A 1 286 ? -58.907 -5.886 89.699 1.00 91.69 286 ALA A C 1
ATOM 2316 O O . ALA A 1 286 ? -59.761 -5.990 90.574 1.00 91.69 286 ALA A O 1
ATOM 2317 N N . ASN A 1 287 ? -57.921 -6.778 89.588 1.00 92.50 287 ASN A N 1
ATOM 2318 C CA . ASN A 1 287 ? -57.776 -7.918 90.494 1.00 92.50 287 ASN A CA 1
ATOM 2319 C C . ASN A 1 287 ? -57.500 -7.478 91.937 1.00 92.50 287 ASN A C 1
ATOM 2321 O O . ASN A 1 287 ? -58.088 -8.031 92.866 1.00 92.50 287 ASN A O 1
ATOM 2325 N N . GLU A 1 288 ? -56.657 -6.466 92.153 1.00 92.00 288 GLU A N 1
ATOM 2326 C CA . GLU A 1 288 ? -56.432 -5.898 93.488 1.00 92.00 288 GLU A CA 1
ATOM 2327 C C . GLU A 1 288 ? -57.716 -5.310 94.087 1.00 92.00 288 GLU A C 1
ATOM 2329 O O . GLU A 1 288 ? -57.994 -5.506 95.271 1.00 92.00 288 GLU A O 1
ATOM 2334 N N . THR A 1 289 ? -58.525 -4.609 93.287 1.00 92.06 289 THR A N 1
ATOM 2335 C CA . THR A 1 289 ? -59.820 -4.075 93.738 1.00 92.06 289 THR A CA 1
ATOM 2336 C C . THR A 1 289 ? -60.837 -5.176 94.007 1.00 92.06 289 THR A C 1
ATOM 2338 O O . THR A 1 289 ? -61.492 -5.123 95.044 1.00 92.06 289 THR A O 1
ATOM 2341 N N . ILE A 1 290 ? -60.932 -6.202 93.155 1.00 91.88 290 ILE A N 1
ATOM 2342 C CA . ILE A 1 290 ? -61.761 -7.392 93.409 1.00 91.88 290 ILE A CA 1
ATOM 2343 C C . ILE A 1 290 ? -61.346 -8.053 94.723 1.00 91.88 290 ILE A C 1
ATOM 2345 O O . ILE A 1 290 ? -62.204 -8.335 95.552 1.00 91.88 290 ILE A O 1
ATOM 2349 N N . THR A 1 291 ? -60.044 -8.240 94.949 1.00 89.88 291 THR A N 1
ATOM 2350 C CA . THR A 1 291 ? -59.521 -8.849 96.181 1.00 89.88 291 THR A CA 1
ATOM 2351 C C . THR A 1 291 ? -59.888 -8.008 97.406 1.00 89.88 291 THR A C 1
ATOM 2353 O O . THR A 1 291 ? -60.358 -8.546 98.407 1.00 89.88 291 THR A O 1
ATOM 2356 N N . LYS A 1 292 ? -59.748 -6.676 97.325 1.00 88.69 292 LYS A N 1
ATOM 2357 C CA . LYS A 1 292 ? -60.175 -5.753 98.392 1.00 88.69 292 LYS A CA 1
ATOM 2358 C C . LYS A 1 292 ? -61.679 -5.832 98.655 1.00 88.69 292 LYS A C 1
ATOM 2360 O O . LYS A 1 292 ? -62.082 -5.909 99.810 1.00 88.69 292 LYS A O 1
ATOM 2365 N N . LEU A 1 293 ? -62.505 -5.837 97.609 1.00 87.19 293 LEU A N 1
ATOM 2366 C CA . LEU A 1 293 ? -63.961 -5.948 97.730 1.00 87.19 293 LEU A CA 1
ATOM 2367 C C . LEU A 1 293 ? -64.388 -7.313 98.289 1.00 87.19 293 LEU A C 1
ATOM 2369 O O . LEU A 1 293 ? -65.301 -7.370 99.106 1.00 87.19 293 LEU A O 1
ATOM 2373 N N . GLN A 1 294 ? -63.722 -8.404 97.901 1.00 85.12 294 GLN A N 1
ATOM 2374 C CA . GLN A 1 294 ? -63.940 -9.737 98.469 1.00 85.12 294 GLN A CA 1
ATOM 2375 C C . GLN A 1 294 ? -63.573 -9.787 99.955 1.00 85.12 294 GLN A C 1
ATOM 2377 O O . GLN A 1 294 ? -64.348 -10.324 100.743 1.00 85.12 294 GLN A O 1
ATOM 2382 N N . ALA A 1 295 ? -62.442 -9.193 100.350 1.00 82.75 295 ALA A N 1
ATOM 2383 C CA . ALA A 1 295 ? -62.053 -9.080 101.754 1.00 82.75 295 ALA A CA 1
ATOM 2384 C C . ALA A 1 295 ? -63.074 -8.256 102.562 1.00 82.75 295 ALA A C 1
ATOM 2386 O O . ALA A 1 295 ? -63.498 -8.686 103.629 1.00 82.75 295 ALA A O 1
ATOM 2387 N N . GLN A 1 296 ? -63.547 -7.128 102.019 1.00 82.19 296 GLN A N 1
ATOM 2388 C CA . GLN A 1 296 ? -64.606 -6.317 102.635 1.00 82.19 296 GLN A CA 1
ATOM 2389 C C . GLN A 1 296 ? -65.947 -7.060 102.733 1.00 82.19 296 GLN A C 1
ATOM 2391 O O . GLN A 1 296 ? -66.662 -6.909 103.719 1.00 82.19 296 GLN A O 1
ATOM 2396 N N . LEU A 1 297 ? -66.309 -7.862 101.725 1.00 79.19 297 LEU A N 1
ATOM 2397 C CA . LEU A 1 297 ? -67.498 -8.720 101.763 1.00 79.19 297 LEU A CA 1
ATOM 2398 C C . LEU A 1 297 ? -67.374 -9.806 102.834 1.00 79.19 297 LEU A C 1
ATOM 2400 O O . LEU A 1 297 ? -68.343 -10.043 103.551 1.00 79.19 297 LEU A O 1
ATOM 2404 N N . GLN A 1 298 ? -66.203 -10.432 102.978 1.00 75.31 298 GLN A N 1
ATOM 2405 C CA . GLN A 1 298 ? -65.947 -11.370 104.071 1.00 75.31 298 GLN A CA 1
ATOM 2406 C C . GLN A 1 298 ? -66.078 -10.677 105.428 1.00 75.31 298 GLN A C 1
ATOM 2408 O O . GLN A 1 298 ? -66.826 -11.171 106.265 1.00 75.31 298 GLN A O 1
ATOM 2413 N N . GLU A 1 299 ? -65.461 -9.507 105.606 1.00 72.25 299 GLU A N 1
ATOM 2414 C CA . GLU A 1 299 ? -65.527 -8.719 106.842 1.00 72.25 299 GLU A CA 1
ATOM 2415 C C . GLU A 1 299 ? -66.969 -8.311 107.197 1.00 72.25 299 GLU A C 1
ATOM 2417 O O . GLU A 1 299 ? -67.407 -8.499 108.334 1.00 72.25 299 GLU A O 1
ATOM 2422 N N . LYS A 1 300 ? -67.761 -7.854 106.214 1.00 67.69 300 LYS A N 1
ATOM 2423 C CA . LYS A 1 300 ? -69.197 -7.582 106.396 1.00 67.69 300 LYS A CA 1
ATOM 2424 C C . LYS A 1 300 ? -69.998 -8.837 106.735 1.00 67.69 300 LYS A C 1
ATOM 2426 O O . LYS A 1 300 ? -70.826 -8.786 107.638 1.00 67.69 300 LYS A O 1
ATOM 2431 N N . SER A 1 301 ? -69.738 -9.960 106.063 1.00 59.56 301 SER A N 1
ATOM 2432 C CA . SER A 1 301 ? -70.419 -11.226 106.359 1.00 59.56 301 SER A CA 1
ATOM 2433 C C . SER A 1 301 ? -70.096 -11.746 107.765 1.00 59.56 301 SER A C 1
ATOM 2435 O O . SER A 1 301 ? -70.965 -12.309 108.420 1.00 59.56 301 SER A O 1
ATOM 2437 N N . THR A 1 302 ? -68.881 -11.504 108.269 1.00 58.88 302 THR A N 1
ATOM 2438 C CA . THR A 1 302 ? -68.500 -11.825 109.651 1.00 58.88 302 THR A CA 1
ATOM 2439 C C . THR A 1 302 ? -69.057 -10.824 110.664 1.00 58.88 302 THR A C 1
ATOM 2441 O O . THR A 1 302 ? -69.397 -11.222 111.773 1.00 58.88 302 THR A O 1
ATOM 2444 N N . SER A 1 303 ? -69.209 -9.550 110.288 1.00 52.28 303 SER A N 1
ATOM 2445 C CA . SER A 1 303 ? -69.734 -8.491 111.160 1.00 52.28 303 SER A CA 1
ATOM 2446 C C . SER A 1 303 ? -71.252 -8.559 111.357 1.00 52.28 303 SER A C 1
ATOM 2448 O O . SER A 1 303 ? -71.723 -8.180 112.422 1.00 52.28 303 SER A O 1
ATOM 2450 N N . GLU A 1 304 ? -72.030 -9.043 110.383 1.00 55.84 304 GLU A N 1
ATOM 2451 C CA . GLU A 1 304 ? -73.488 -9.222 110.537 1.00 55.84 304 GLU A CA 1
ATOM 2452 C C . GLU A 1 304 ? -73.863 -10.475 111.361 1.00 55.84 304 GLU A C 1
ATOM 2454 O O . GLU A 1 304 ? -75.001 -10.599 111.808 1.00 55.84 304 GLU A O 1
ATOM 2459 N N . LEU A 1 305 ? -72.912 -11.384 111.615 1.00 49.56 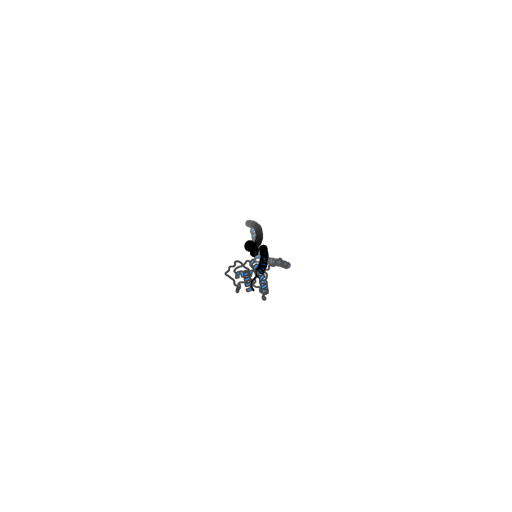305 LEU A N 1
ATOM 2460 C CA . LEU A 1 305 ? -73.098 -12.593 112.436 1.00 49.56 305 LEU A CA 1
ATOM 2461 C C . LEU A 1 305 ? -72.683 -12.420 113.911 1.00 49.56 305 LEU A C 1
ATOM 2463 O O . LEU A 1 305 ? -72.904 -13.327 114.713 1.00 49.56 305 LEU A O 1
ATOM 2467 N N . GLN A 1 306 ? -72.115 -11.273 114.291 1.00 49.41 306 GLN A N 1
ATOM 2468 C CA . GLN A 1 306 ? -71.743 -10.959 115.673 1.00 49.41 306 GLN A CA 1
ATOM 2469 C C . GLN A 1 306 ? -72.884 -10.189 116.359 1.00 49.41 306 GLN A C 1
ATOM 2471 O O . GLN A 1 306 ? -72.858 -8.968 116.487 1.00 49.41 306 GLN A O 1
ATOM 2476 N N . VAL A 1 307 ? -73.931 -10.908 116.774 1.00 48.53 307 VAL A N 1
ATOM 2477 C CA . VAL A 1 307 ? -74.918 -10.366 117.719 1.00 48.53 307 VAL A CA 1
ATOM 2478 C C . VAL A 1 307 ? -74.291 -10.417 119.109 1.00 48.53 307 VAL A C 1
ATOM 2480 O O . VAL A 1 307 ? -74.046 -11.499 119.642 1.00 48.53 307 VAL A O 1
ATOM 2483 N N . ASP A 1 308 ? -74.010 -9.241 119.660 1.00 49.78 308 ASP A N 1
ATOM 2484 C CA . ASP A 1 308 ? -73.490 -9.034 121.011 1.00 49.78 308 ASP A CA 1
ATOM 2485 C C . ASP A 1 308 ? -74.593 -9.389 122.024 1.00 49.78 308 ASP A C 1
ATOM 2487 O O . ASP A 1 308 ? -75.447 -8.574 122.375 1.00 49.78 308 ASP A O 1
ATOM 2491 N N . VAL A 1 309 ? -74.669 -10.668 122.397 1.00 54.38 309 VAL A N 1
ATOM 2492 C CA . VAL A 1 309 ? -75.547 -11.125 123.477 1.00 54.38 309 VAL A CA 1
ATOM 2493 C C . VAL A 1 309 ? -74.797 -10.897 124.784 1.00 54.38 309 VAL A C 1
ATOM 2495 O O . VAL A 1 309 ? -73.802 -11.571 125.047 1.00 54.38 309 VAL A O 1
ATOM 2498 N N . ASP A 1 310 ? -75.287 -9.965 125.603 1.00 58.75 310 ASP A N 1
ATOM 2499 C CA . ASP A 1 310 ? -74.800 -9.713 126.962 1.00 58.75 310 ASP A CA 1
ATOM 2500 C C . ASP A 1 310 ? -75.189 -10.882 127.886 1.00 58.75 310 ASP A C 1
ATOM 2502 O O . ASP A 1 310 ? -76.185 -10.869 128.617 1.00 58.75 310 ASP A O 1
ATOM 2506 N N . ILE A 1 311 ? -74.414 -11.961 127.771 1.00 62.94 311 ILE A N 1
ATOM 2507 C CA . ILE A 1 311 ? -74.558 -13.196 128.547 1.00 62.94 311 ILE A CA 1
ATOM 2508 C C . ILE A 1 311 ? -74.381 -12.914 130.049 1.00 62.94 311 ILE A C 1
ATOM 2510 O O . ILE A 1 311 ? -74.987 -13.600 130.876 1.00 62.94 311 ILE A O 1
ATOM 2514 N N . ASP A 1 312 ? -73.606 -11.893 130.419 1.00 66.69 312 ASP A N 1
ATOM 2515 C CA . ASP A 1 312 ? -73.359 -11.534 131.816 1.00 66.69 312 ASP A CA 1
ATOM 2516 C C . ASP A 1 312 ? -74.554 -10.790 132.434 1.00 66.69 312 ASP A C 1
ATOM 2518 O O . ASP A 1 312 ? -74.930 -11.089 133.573 1.00 66.69 312 ASP A O 1
ATOM 2522 N N . GLY A 1 313 ? -75.223 -9.921 131.667 1.00 70.44 313 GLY A N 1
ATOM 2523 C CA . GLY A 1 313 ? -76.490 -9.290 132.055 1.00 70.44 313 GLY A CA 1
ATOM 2524 C C . GLY A 1 313 ? -77.619 -10.301 132.294 1.00 70.44 313 GLY A C 1
ATOM 2525 O O . GLY A 1 313 ? -78.296 -10.251 133.322 1.00 70.44 313 GLY A O 1
ATOM 2526 N N . LEU A 1 314 ? -77.764 -11.294 131.409 1.00 72.69 314 LEU A N 1
ATOM 2527 C CA . LEU A 1 314 ? -78.761 -12.368 131.558 1.00 72.69 314 LEU A CA 1
ATOM 2528 C C . LEU A 1 314 ? -78.474 -13.288 132.758 1.00 72.69 314 LEU A C 1
ATOM 2530 O O . LEU A 1 314 ? -79.395 -13.757 133.429 1.00 72.69 314 LEU A O 1
ATOM 2534 N N . ASN A 1 315 ? -77.201 -13.532 133.075 1.00 69.12 315 ASN A N 1
ATOM 2535 C CA . ASN A 1 315 ? -76.820 -14.333 134.241 1.00 69.12 315 ASN A CA 1
ATOM 2536 C C . ASN A 1 315 ? -77.068 -13.611 135.577 1.00 69.12 315 ASN A C 1
ATOM 2538 O O . ASN A 1 315 ? -77.267 -14.279 136.597 1.00 69.12 315 ASN A O 1
ATOM 2542 N N . ALA A 1 316 ? -77.066 -12.274 135.595 1.00 73.50 316 ALA A N 1
ATOM 2543 C CA . ALA A 1 316 ? -77.434 -11.491 136.774 1.00 73.50 316 ALA A CA 1
ATOM 2544 C C . ALA A 1 316 ? -78.945 -11.576 137.059 1.00 73.50 316 ALA A C 1
ATOM 2546 O O . ALA A 1 316 ? -79.334 -11.842 138.196 1.00 73.50 316 ALA A O 1
ATOM 2547 N N . GLU A 1 317 ? -79.775 -11.468 136.019 1.00 77.69 317 GLU A N 1
ATOM 2548 C CA . GLU A 1 317 ? -81.241 -11.541 136.116 1.00 77.69 317 GLU A CA 1
ATOM 2549 C C . GLU A 1 317 ? -81.728 -12.934 136.568 1.00 77.69 317 GLU A C 1
ATOM 2551 O O . GLU A 1 317 ? -82.620 -13.058 137.408 1.00 77.69 317 GLU A O 1
ATOM 2556 N N . ILE A 1 318 ? -81.074 -14.011 136.109 1.00 80.38 318 ILE A N 1
ATOM 2557 C CA . ILE A 1 318 ? -81.355 -15.379 136.588 1.00 80.38 318 ILE A CA 1
ATOM 2558 C C . ILE A 1 318 ? -81.068 -15.520 138.089 1.00 80.38 318 ILE A C 1
ATOM 2560 O O . ILE A 1 318 ? -81.790 -16.230 138.791 1.00 80.38 318 ILE A O 1
ATOM 2564 N N . ARG A 1 319 ? -80.018 -14.866 138.595 1.00 78.44 319 ARG A N 1
ATOM 2565 C CA . ARG A 1 319 ? -79.615 -14.969 140.002 1.00 78.44 319 ARG A CA 1
ATOM 2566 C C . ARG A 1 319 ? -80.587 -14.210 140.915 1.00 78.44 319 ARG A C 1
ATOM 2568 O O . ARG A 1 319 ? -80.965 -14.745 141.951 1.00 78.44 319 ARG A O 1
ATOM 2575 N N . GLU A 1 320 ? -81.074 -13.051 140.473 1.00 80.06 320 GLU A N 1
ATOM 2576 C CA . GLU A 1 320 ? -82.110 -12.271 141.167 1.00 80.06 320 GLU A CA 1
ATOM 2577 C C . GLU A 1 320 ? -83.450 -13.033 141.240 1.00 80.06 320 GLU A C 1
ATOM 2579 O O . GLU A 1 320 ? -84.045 -13.162 142.309 1.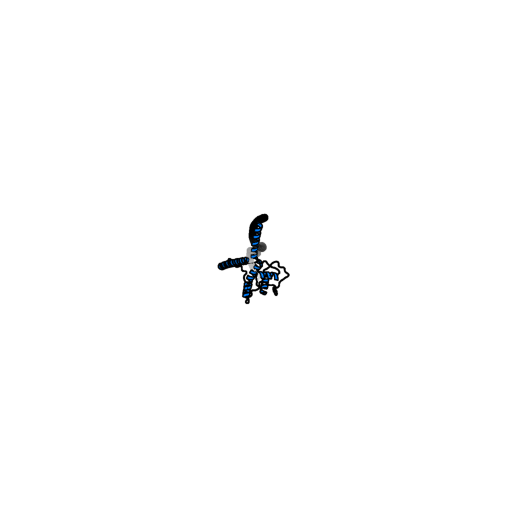00 80.06 320 GLU A O 1
ATOM 2584 N N . LEU A 1 321 ? -83.865 -13.682 140.144 1.00 80.75 321 LEU A N 1
ATOM 2585 C CA . LEU A 1 321 ? -85.067 -14.529 140.125 1.00 80.75 321 LEU A CA 1
ATOM 2586 C C . LEU A 1 321 ? -84.940 -15.800 140.987 1.00 80.75 321 LEU A C 1
ATOM 2588 O O . LEU A 1 321 ? -85.944 -16.330 141.475 1.00 80.75 321 LEU A O 1
ATOM 2592 N N . MET A 1 322 ? -83.724 -16.323 141.174 1.00 77.94 322 MET A N 1
ATOM 2593 C CA . MET A 1 322 ? -83.480 -17.452 142.078 1.00 77.94 322 MET A CA 1
ATOM 2594 C C . MET A 1 322 ? -83.628 -17.052 143.548 1.00 77.94 322 MET A C 1
ATOM 2596 O O . MET A 1 322 ? -84.220 -17.826 144.306 1.00 77.94 322 MET A O 1
ATOM 2600 N N . ASP A 1 323 ? -83.164 -15.860 143.920 1.00 80.50 323 ASP A N 1
ATOM 2601 C CA . ASP A 1 323 ? -83.300 -15.322 145.277 1.00 80.50 323 ASP A CA 1
ATOM 2602 C C . ASP A 1 323 ? -84.772 -15.001 145.607 1.00 80.50 323 ASP A C 1
ATOM 2604 O O . ASP A 1 323 ? -85.267 -15.385 146.673 1.00 80.50 323 ASP A O 1
ATOM 2608 N N . ASP A 1 324 ? -85.522 -14.422 144.662 1.00 79.44 324 ASP A N 1
ATOM 2609 C CA . ASP A 1 324 ? -86.964 -14.166 144.812 1.00 79.44 324 ASP A CA 1
ATOM 2610 C C . ASP A 1 324 ? -87.776 -15.456 145.003 1.00 79.44 324 ASP A C 1
ATOM 2612 O O . ASP A 1 324 ? -88.680 -15.534 145.844 1.00 79.44 324 ASP A O 1
ATOM 2616 N N . ARG A 1 325 ? -87.437 -16.516 144.258 1.00 81.50 325 ARG A N 1
ATOM 2617 C CA . ARG A 1 325 ? -88.061 -17.839 144.415 1.00 81.50 325 ARG A CA 1
ATOM 2618 C C . ARG A 1 325 ? -87.820 -18.411 145.814 1.00 81.50 325 ARG A C 1
ATOM 2620 O O . ARG A 1 325 ? -88.727 -19.028 146.380 1.00 81.50 325 ARG A O 1
ATOM 2627 N N . ASP A 1 326 ? -86.620 -18.257 146.360 1.00 80.56 326 ASP A N 1
ATOM 2628 C CA . ASP A 1 326 ? -86.269 -18.839 147.657 1.00 80.56 326 ASP A CA 1
ATOM 2629 C C . ASP A 1 326 ? -86.891 -18.036 148.819 1.00 80.56 326 ASP A C 1
ATOM 2631 O O . ASP A 1 326 ? -87.348 -18.630 149.801 1.00 80.56 326 ASP A O 1
ATOM 2635 N N . LEU A 1 327 ? -87.082 -16.722 148.646 1.00 78.94 327 LEU A N 1
ATOM 2636 C CA . LEU A 1 327 ? -87.885 -15.889 149.547 1.00 78.94 327 LEU A CA 1
ATOM 2637 C C . LEU A 1 327 ? -89.377 -16.277 149.523 1.00 78.94 327 LEU A C 1
ATOM 2639 O O . LEU A 1 327 ? -90.022 -16.380 150.571 1.00 78.94 327 LEU A O 1
ATOM 2643 N N . LEU A 1 328 ? -89.928 -16.547 148.334 1.00 77.75 328 LEU A N 1
ATOM 2644 C CA . LEU A 1 328 ? -91.312 -17.002 148.174 1.00 77.75 328 LEU A CA 1
ATOM 2645 C C . LEU A 1 328 ? -91.543 -18.388 148.789 1.00 77.75 328 LEU A C 1
ATOM 2647 O O . LEU A 1 328 ? -92.588 -18.604 149.402 1.00 77.75 328 LEU A O 1
ATOM 2651 N N . LYS A 1 329 ? -90.573 -19.308 148.707 1.00 77.88 329 LYS A N 1
ATOM 2652 C CA . LYS A 1 329 ? -90.644 -20.611 149.395 1.00 77.88 329 LYS A CA 1
ATOM 2653 C C . LYS A 1 329 ? -90.715 -20.465 150.913 1.00 77.88 329 LYS A C 1
ATOM 2655 O O . LYS A 1 329 ? -91.567 -21.097 151.532 1.00 77.88 329 LYS A O 1
ATOM 2660 N N . LEU A 1 330 ? -89.898 -19.584 151.494 1.00 75.50 330 LEU A N 1
ATOM 2661 C CA . LEU A 1 330 ? -89.945 -19.292 152.931 1.00 75.50 330 LEU A CA 1
ATOM 2662 C C . LEU A 1 330 ? -91.313 -18.732 153.353 1.00 75.50 330 LEU A C 1
ATOM 2664 O O . LEU A 1 330 ? -91.841 -19.072 154.412 1.00 75.50 330 LEU A O 1
ATOM 2668 N N . ARG A 1 331 ? -91.920 -17.897 152.501 1.00 75.94 331 ARG A N 1
ATOM 2669 C CA . ARG A 1 331 ? -93.244 -17.320 152.757 1.00 75.94 331 ARG A CA 1
ATOM 2670 C C . ARG A 1 331 ? -94.373 -18.346 152.645 1.00 75.94 331 ARG A C 1
ATOM 2672 O O . ARG A 1 331 ? -95.351 -18.247 153.386 1.00 75.94 331 ARG A O 1
ATOM 2679 N N . VAL A 1 332 ? -94.239 -19.330 151.754 1.00 77.88 332 VAL A N 1
ATOM 2680 C CA . VAL A 1 332 ? -95.171 -20.463 151.638 1.00 77.88 332 VAL A CA 1
ATOM 2681 C C . VAL A 1 332 ? -95.084 -21.366 152.873 1.00 77.88 332 VAL A C 1
ATOM 2683 O O . VAL A 1 332 ? -96.125 -21.660 153.459 1.00 77.88 332 VAL A O 1
ATOM 2686 N N . GLU A 1 333 ? -93.884 -21.705 153.354 1.00 73.31 333 GLU A N 1
ATOM 2687 C CA . GLU A 1 333 ? -93.706 -22.488 154.593 1.00 73.31 333 GLU A CA 1
ATOM 2688 C C . GLU A 1 333 ? -94.280 -21.770 155.832 1.00 73.31 333 GLU A C 1
ATOM 2690 O O . GLU A 1 333 ? -94.895 -22.388 156.709 1.00 73.31 333 GLU A O 1
ATOM 2695 N N . GLU A 1 334 ? -94.157 -20.440 155.897 1.00 69.50 334 GLU A N 1
ATOM 2696 C CA . GLU A 1 334 ? -94.739 -19.632 156.974 1.00 69.50 334 GLU A CA 1
ATOM 2697 C C . GLU A 1 334 ? -96.282 -19.607 156.928 1.00 69.50 334 GLU A C 1
ATOM 2699 O O . GLU A 1 334 ? -96.940 -19.636 157.974 1.00 69.50 334 GLU A O 1
ATOM 2704 N N . LEU A 1 335 ? -96.880 -19.606 155.731 1.00 69.31 335 LEU A N 1
ATOM 2705 C CA . LEU A 1 335 ? -98.333 -19.664 155.540 1.00 69.31 335 LEU A CA 1
ATOM 2706 C C . LEU A 1 335 ? -98.905 -21.065 155.821 1.00 69.31 335 LEU A C 1
ATOM 2708 O O . LEU A 1 335 ? -99.972 -21.170 156.432 1.00 69.31 335 LEU A O 1
ATOM 2712 N N . GLU A 1 336 ? -98.189 -22.138 155.480 1.00 70.44 336 GLU A N 1
ATOM 2713 C CA . GLU A 1 336 ? -98.575 -23.520 155.812 1.00 70.44 336 GLU A CA 1
ATOM 2714 C C . GLU A 1 336 ? -98.575 -23.770 157.336 1.00 70.44 336 GLU A C 1
ATOM 2716 O O . GLU A 1 336 ? -99.510 -24.366 157.883 1.00 70.44 336 GLU A O 1
ATOM 2721 N N . SER A 1 337 ? -97.604 -23.198 158.056 1.00 60.44 337 SER A N 1
ATOM 2722 C CA . SER A 1 337 ? -97.541 -23.180 159.529 1.00 60.44 337 SER A CA 1
ATOM 2723 C C . SER A 1 337 ? -98.730 -22.447 160.183 1.00 60.44 337 SER A C 1
ATOM 2725 O O . SER A 1 337 ? -99.232 -22.859 161.239 1.00 60.44 337 SER A O 1
ATOM 2727 N N . GLN A 1 338 ? -99.249 -21.390 159.544 1.00 61.34 338 GLN A N 1
ATOM 2728 C CA . GLN A 1 338 ? -100.412 -20.634 160.032 1.00 61.34 338 GLN A CA 1
ATOM 2729 C C . GLN A 1 338 ? -101.755 -21.339 159.767 1.00 61.34 338 GLN A C 1
ATOM 2731 O O . GLN A 1 338 ? -102.693 -21.182 160.557 1.00 61.34 338 GLN A O 1
ATOM 2736 N N . VAL A 1 339 ? -101.855 -22.160 158.715 1.00 62.91 339 VAL A N 1
ATOM 2737 C CA . VAL A 1 339 ? -103.055 -22.960 158.400 1.00 62.91 339 VAL A CA 1
ATOM 2738 C C . VAL A 1 339 ? -103.189 -24.175 159.332 1.00 62.91 339 VAL A C 1
ATOM 2740 O O . VAL A 1 339 ? -104.300 -24.497 159.765 1.00 62.91 339 VAL A O 1
ATOM 2743 N N . ALA A 1 340 ? -102.075 -24.779 159.765 1.00 57.66 340 ALA A N 1
ATOM 2744 C CA . ALA A 1 340 ? -102.074 -25.904 160.709 1.00 57.66 340 ALA A CA 1
ATOM 2745 C C . ALA A 1 340 ? -102.568 -25.543 162.130 1.00 57.66 340 ALA A C 1
ATOM 2747 O O . ALA A 1 340 ? -103.074 -26.404 162.849 1.00 57.66 340 ALA A O 1
ATOM 2748 N N . LYS A 1 341 ? -102.485 -24.270 162.549 1.00 56.06 341 LYS A N 1
ATOM 2749 C CA . LYS A 1 341 ? -102.925 -23.815 163.888 1.00 56.06 341 LYS A CA 1
ATOM 2750 C C . LYS A 1 341 ? -104.380 -23.322 163.958 1.00 56.06 341 LYS A C 1
ATOM 2752 O O . LYS A 1 341 ? -104.867 -23.055 165.055 1.00 56.06 341 LYS A O 1
ATOM 2757 N N . LYS A 1 342 ? -105.100 -23.220 162.830 1.00 54.06 342 LYS A N 1
ATOM 2758 C CA . LYS A 1 342 ? -106.450 -22.611 162.756 1.00 54.06 342 LYS A CA 1
ATOM 2759 C C . LYS A 1 342 ? -107.624 -23.594 162.614 1.00 54.06 342 LYS A C 1
ATOM 2761 O O . LYS A 1 342 ? -108.765 -23.149 162.536 1.00 54.06 342 LYS A O 1
ATOM 2766 N N . SER A 1 343 ? -107.395 -24.910 162.643 1.00 49.34 343 SER A N 1
ATOM 2767 C CA . SER A 1 343 ? -108.454 -25.922 162.484 1.00 49.34 343 SER A CA 1
ATOM 2768 C C . SER A 1 343 ? -108.462 -26.992 163.594 1.00 49.34 343 SER A C 1
ATOM 2770 O O . SER A 1 343 ? -108.020 -28.113 163.379 1.00 49.34 343 SER A O 1
ATOM 2772 N N . ARG A 1 344 ? -109.000 -26.660 164.786 1.00 41.38 344 ARG A N 1
ATOM 2773 C CA . ARG A 1 344 ? -109.918 -27.520 165.592 1.00 41.38 344 ARG A CA 1
ATOM 2774 C C . ARG A 1 344 ? -110.179 -26.989 167.015 1.00 41.38 344 ARG A C 1
ATOM 2776 O O . ARG A 1 344 ? -109.371 -27.163 167.921 1.00 41.38 344 ARG A O 1
ATOM 2783 N N . LYS A 1 345 ? -111.380 -26.435 167.210 1.00 33.97 345 LYS A N 1
ATOM 2784 C CA . LYS A 1 345 ? -112.235 -26.459 168.423 1.00 33.97 345 LYS A CA 1
ATOM 2785 C C . LYS A 1 345 ? -113.614 -25.870 168.037 1.00 33.97 345 LYS A C 1
ATOM 2787 O O . LYS A 1 345 ? -113.616 -24.990 167.180 1.00 33.97 345 LYS A O 1
ATOM 2792 N N . PRO A 1 346 ? -114.727 -26.149 168.748 1.00 49.00 346 PRO A N 1
ATOM 2793 C CA . PRO A 1 346 ? -115.320 -27.428 169.206 1.00 49.00 346 PRO A CA 1
ATOM 2794 C C . PRO A 1 346 ? -116.855 -27.512 168.887 1.00 49.00 346 PRO A C 1
ATOM 2796 O O . PRO A 1 346 ? -117.360 -26.588 168.261 1.00 49.00 346 PRO A O 1
ATOM 2799 N N . VAL A 1 347 ? -117.583 -28.579 169.310 1.00 41.06 347 VAL A N 1
ATOM 2800 C CA . VAL A 1 347 ? -118.974 -28.606 169.899 1.00 41.06 347 VAL A CA 1
ATOM 2801 C C . VAL A 1 347 ? -119.685 -29.993 169.789 1.00 41.06 347 VAL A C 1
ATOM 2803 O O . VAL A 1 347 ? -119.752 -30.548 168.700 1.00 41.06 347 VAL A O 1
ATOM 2806 N N . ALA A 1 348 ? -120.260 -30.431 170.936 1.00 38.75 348 ALA A N 1
ATOM 2807 C CA . ALA A 1 348 ? -121.341 -31.411 171.258 1.00 38.75 348 ALA A CA 1
ATOM 2808 C C . ALA A 1 348 ? -121.197 -32.897 170.830 1.00 38.75 348 ALA A C 1
ATOM 2810 O O . ALA A 1 348 ? -120.825 -33.169 169.698 1.00 38.75 348 ALA A O 1
ATOM 2811 N N . ALA A 1 349 ? -121.495 -33.926 171.641 1.00 39.50 349 ALA A N 1
ATOM 2812 C CA . ALA A 1 349 ? -122.222 -34.074 172.913 1.00 39.50 349 ALA A CA 1
ATOM 2813 C C . ALA A 1 349 ? -121.449 -34.927 173.940 1.00 39.50 349 ALA A C 1
ATOM 2815 O O . ALA A 1 349 ? -120.480 -35.606 173.526 1.00 39.50 349 ALA A O 1
#

Radius of gyration: 83.67 Å; Cα contacts (8 Å, |Δi|>4): 105; chains: 1; bounding box: 171×65×244 Å